Protein AF-A0A5Q4H0P9-F1 (afdb_monomer_lite)

Secondary structure (DSSP, 8-state):
---------S--PPPS-SEEEEEE----S-TTS--TT-EEEEEESSSPPEE--EEEE-SS-EEEEPPPHHHHHHHHHHHHHHHHHTT--EEEEESS-SS--HHHHHHTT-TTS-HHHHHHHHHH-BTTTTBPPP--HHHHHHHHHHHHTS--SB-SSHHHHHHHT-BSS-----HHHHS-HHHHSPBSS-S-----TTB--STTSS--HHHHHHHHHHHHTTTT-TTEEEETTT-SBTTSGGGTTSEEEEE--HHHHS-TTSPP-HHHHHHHHHHHHHHHHHTT-HHHHSB----GGGHHHHHHH--BTTB-GGGG--

Foldseek 3Di:
DPDPDDPDPPDQDAFPFFKEKEWEFDLDDFQQDFDPQIWIWMDGLPGAIDTDFDFDDDPPDTDTTGDRNVRVLVVVVVVQVVCVVVLTAYEYEYQAFQAAFQQLCVLLVNNQPFALVSLLCQQPPDVVLQGDHQGRCLANQQSSCVSSVHQQAAECDPVSCVSSVGHNDHDDDDPNRQDAPQQVFDFQQADDGQAGLRYDDDPDPRGRVSRHSSVSNSVSVVSPPQLEDEPPLQHQFCPDPSNPNHHYYAHANLRSQQHPPDDDGSHSSNSSVRVRCSVCSSNVNNRVQRHADADPVCVSSCSRRPHHGRTDNCRVVD

Structure (mmCIF, N/CA/C/O backbone):
data_AF-A0A5Q4H0P9-F1
#
_entry.id   AF-A0A5Q4H0P9-F1
#
loop_
_atom_site.group_PDB
_atom_site.id
_atom_site.type_symbol
_atom_site.label_atom_id
_atom_site.label_alt_id
_atom_site.label_comp_id
_atom_site.label_asym_id
_atom_site.label_entity_id
_atom_site.label_seq_id
_atom_site.pdbx_PDB_ins_code
_atom_site.Cartn_x
_atom_site.Cartn_y
_atom_site.Cartn_z
_atom_site.occupancy
_atom_site.B_iso_or_equiv
_atom_site.auth_seq_id
_atom_site.auth_comp_id
_atom_site.auth_asym_id
_atom_site.auth_atom_id
_atom_site.pdbx_PDB_model_num
ATOM 1 N N . MET A 1 1 ? -46.808 -8.916 39.914 1.00 41.31 1 MET A N 1
ATOM 2 C CA . MET A 1 1 ? -45.924 -8.123 39.032 1.00 41.31 1 MET A CA 1
ATOM 3 C C . MET A 1 1 ? -45.005 -9.085 38.307 1.00 41.31 1 MET A C 1
ATOM 5 O O . MET A 1 1 ? -44.063 -9.581 38.902 1.00 41.31 1 MET A O 1
ATOM 9 N N . ILE A 1 2 ? -45.342 -9.426 37.065 1.00 35.50 2 ILE A N 1
ATOM 10 C CA . ILE A 1 2 ? -44.494 -10.260 36.211 1.00 35.50 2 ILE A CA 1
ATOM 11 C C . ILE A 1 2 ? -43.473 -9.310 35.587 1.00 35.50 2 ILE A C 1
ATOM 13 O O . ILE A 1 2 ? -43.840 -8.449 34.787 1.00 35.50 2 ILE A O 1
ATOM 17 N N . SER A 1 3 ? -42.222 -9.416 36.033 1.00 34.28 3 SER A N 1
ATOM 18 C CA . SER A 1 3 ? -41.087 -8.711 35.443 1.00 34.28 3 SER A CA 1
ATOM 19 C C . SER A 1 3 ? -40.961 -9.153 33.986 1.00 34.28 3 SER A C 1
ATOM 21 O O . SER A 1 3 ? -40.678 -10.316 33.706 1.00 34.28 3 SER A O 1
ATOM 23 N N . ARG A 1 4 ? -41.246 -8.240 33.054 1.00 37.81 4 ARG A N 1
ATOM 24 C CA . ARG A 1 4 ? -40.959 -8.435 31.634 1.00 37.81 4 ARG A CA 1
ATOM 25 C C . ARG A 1 4 ? -39.454 -8.258 31.460 1.00 37.81 4 ARG A C 1
ATOM 27 O O . ARG A 1 4 ? -38.976 -7.132 31.357 1.00 37.81 4 ARG A O 1
ATOM 34 N N . SER A 1 5 ? -38.716 -9.365 31.456 1.00 42.19 5 SER A N 1
ATOM 35 C CA . SER A 1 5 ? -37.376 -9.399 30.879 1.00 42.19 5 SER A CA 1
ATOM 36 C C . SER A 1 5 ? -37.487 -8.955 29.421 1.00 42.19 5 SER A C 1
ATOM 38 O O . SER A 1 5 ? -38.298 -9.468 28.654 1.00 42.19 5 SER A O 1
ATOM 40 N N . ASN A 1 6 ? -36.734 -7.917 29.079 1.00 39.06 6 ASN A N 1
ATOM 41 C CA . ASN A 1 6 ? -36.716 -7.291 27.767 1.00 39.06 6 ASN A CA 1
ATOM 42 C C . ASN A 1 6 ? -35.805 -8.136 26.849 1.00 39.06 6 ASN A C 1
ATOM 44 O O . ASN A 1 6 ? -34.592 -8.119 27.062 1.00 39.06 6 ASN A O 1
ATOM 48 N N . PRO A 1 7 ? -36.318 -8.901 25.868 1.00 44.75 7 PRO A N 1
ATOM 49 C CA . PRO A 1 7 ? -35.495 -9.802 25.072 1.00 44.75 7 PRO A CA 1
ATOM 50 C C . PRO A 1 7 ? -35.030 -9.067 23.810 1.00 44.75 7 PRO A C 1
ATOM 52 O O . PRO A 1 7 ? -35.601 -9.265 22.744 1.00 44.75 7 PRO A O 1
ATOM 55 N N . LYS A 1 8 ? -34.063 -8.143 23.930 1.00 43.19 8 LYS A N 1
ATOM 56 C CA . LYS A 1 8 ? -33.472 -7.428 22.772 1.00 43.19 8 LYS A CA 1
ATOM 57 C C . LYS A 1 8 ? -32.010 -6.973 22.947 1.00 43.19 8 LYS A C 1
ATOM 59 O O . LYS A 1 8 ? -31.595 -6.004 22.323 1.00 43.19 8 LYS A O 1
ATOM 64 N N . LEU A 1 9 ? -31.215 -7.662 23.766 1.00 42.78 9 LEU A N 1
ATOM 65 C CA . LEU A 1 9 ? -29.760 -7.425 23.860 1.00 42.78 9 LEU A CA 1
ATOM 66 C C . LEU A 1 9 ? -28.950 -8.727 23.740 1.00 42.78 9 LEU A C 1
ATOM 68 O O . LEU A 1 9 ? -27.871 -8.855 24.306 1.00 42.78 9 LEU A O 1
ATOM 72 N N . GLU A 1 10 ? -29.468 -9.706 22.997 1.00 40.69 10 GLU A N 1
ATOM 73 C CA . GLU A 1 10 ? -28.676 -10.855 22.561 1.00 40.69 10 GLU A CA 1
ATOM 74 C C . GLU A 1 10 ? -27.943 -10.490 21.263 1.00 40.69 10 GLU A C 1
ATOM 76 O O . GLU A 1 10 ? -28.564 -10.312 20.218 1.00 40.69 10 GLU A O 1
ATOM 81 N N . GLY A 1 11 ? -26.615 -10.365 21.356 1.00 4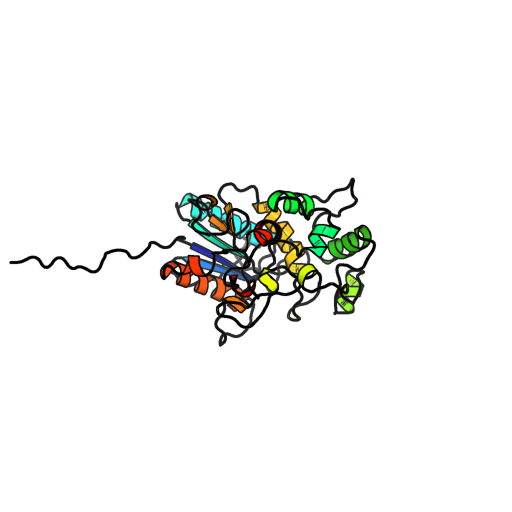6.09 11 GLY A N 1
ATOM 82 C CA . GLY A 1 11 ? -25.709 -10.603 20.232 1.00 46.09 11 GLY A CA 1
ATOM 83 C C . GLY A 1 11 ? -25.404 -9.444 19.282 1.00 46.09 11 GLY A C 1
ATOM 84 O O . GLY A 1 11 ? -25.212 -9.702 18.099 1.00 46.09 11 GLY A O 1
ATOM 85 N N . LEU A 1 12 ? -25.309 -8.189 19.742 1.00 54.91 12 LEU A N 1
ATOM 86 C CA . LEU A 1 12 ? -24.567 -7.201 18.946 1.00 54.91 12 LEU A CA 1
ATOM 87 C C . LEU A 1 12 ? -23.090 -7.607 18.975 1.00 54.91 12 LEU A C 1
ATOM 89 O O . LEU A 1 12 ? -22.446 -7.511 20.021 1.00 54.91 12 LEU A O 1
ATOM 93 N N . ALA A 1 13 ? -22.591 -8.131 17.856 1.00 73.12 13 ALA A N 1
ATOM 94 C CA . ALA A 1 13 ? -21.181 -8.442 17.693 1.00 73.12 13 ALA A CA 1
ATOM 95 C C . ALA A 1 13 ? -20.350 -7.193 18.014 1.00 73.12 13 ALA A C 1
ATOM 97 O O . ALA A 1 13 ? -20.677 -6.081 17.591 1.00 73.12 13 ALA A O 1
ATOM 98 N N . MET A 1 14 ? -19.316 -7.369 18.835 1.00 87.12 14 MET A N 1
ATOM 99 C CA . MET A 1 14 ? -18.445 -6.259 19.200 1.00 87.12 14 MET A CA 1
ATOM 100 C C . MET A 1 14 ? -17.570 -5.887 17.998 1.00 87.12 14 MET A C 1
ATOM 102 O O . MET A 1 14 ? -17.044 -6.799 17.353 1.00 87.12 14 MET A O 1
ATOM 106 N N . PRO A 1 15 ? -17.374 -4.586 17.718 1.00 94.88 15 PRO A N 1
ATOM 107 C CA . PRO A 1 15 ? -16.444 -4.148 16.685 1.00 94.88 15 PRO A CA 1
ATOM 108 C C . PRO A 1 15 ? -15.046 -4.734 16.902 1.00 94.88 15 PRO A C 1
ATOM 110 O O . PRO A 1 15 ? -14.597 -4.905 18.038 1.00 94.88 15 PRO A O 1
ATOM 113 N N . LEU A 1 16 ? -14.346 -5.037 15.812 1.00 96.88 16 LEU A N 1
ATOM 114 C CA . LEU A 1 16 ? -13.004 -5.614 15.863 1.00 96.88 16 LEU A CA 1
ATOM 115 C C . LEU A 1 16 ? -11.948 -4.592 16.301 1.00 96.88 16 LEU A C 1
ATOM 117 O O . LEU A 1 16 ? -10.928 -4.981 16.885 1.00 96.88 16 LEU A O 1
ATOM 121 N N . PHE A 1 17 ? -12.178 -3.309 16.014 1.00 98.25 17 PHE A N 1
ATOM 122 C CA . PHE A 1 17 ? -11.236 -2.222 16.254 1.00 98.25 17 PHE A CA 1
ATOM 123 C C . PHE A 1 17 ? -11.889 -1.040 16.972 1.00 98.25 17 PHE A C 1
ATOM 125 O O . PHE A 1 17 ? -13.068 -0.750 16.802 1.00 98.25 17 PHE A O 1
ATOM 132 N N . ASP A 1 18 ? -11.086 -0.301 17.735 1.00 98.25 18 ASP A N 1
ATOM 133 C CA . ASP A 1 18 ? -11.535 0.892 18.460 1.00 98.25 18 ASP A CA 1
ATOM 134 C C . ASP A 1 18 ? -11.239 2.183 17.683 1.00 98.25 18 ASP A C 1
ATOM 136 O O . ASP A 1 18 ? -11.891 3.217 17.872 1.00 98.25 18 ASP A O 1
ATOM 140 N N . ARG A 1 19 ? -10.201 2.139 16.836 1.00 98.44 19 ARG A N 1
ATOM 141 C CA . ARG A 1 19 ? -9.661 3.280 16.089 1.00 98.44 19 ARG A CA 1
ATOM 142 C C . ARG A 1 19 ? -9.394 2.919 14.629 1.00 98.44 19 ARG A C 1
ATOM 144 O O . ARG A 1 19 ? -8.970 1.808 14.318 1.00 98.44 19 ARG A O 1
ATOM 151 N N . TYR A 1 20 ? -9.547 3.908 13.755 1.00 98.75 20 TYR A N 1
ATOM 152 C CA . TYR A 1 20 ? -9.351 3.784 12.310 1.00 98.75 20 TYR A CA 1
ATOM 153 C C . TYR A 1 20 ? -8.446 4.909 11.828 1.00 98.75 20 TYR A C 1
ATOM 155 O O . TYR A 1 20 ? -8.696 6.067 12.169 1.00 98.75 20 TYR A O 1
ATOM 163 N N . LEU A 1 21 ? -7.412 4.587 11.051 1.00 98.69 21 LEU A N 1
ATOM 164 C CA . LEU A 1 21 ? -6.389 5.543 10.624 1.00 98.69 21 LEU A CA 1
ATOM 165 C C . LEU A 1 21 ? -6.003 5.322 9.156 1.00 98.69 21 LEU A C 1
ATOM 167 O O . LEU A 1 21 ? -5.293 4.372 8.840 1.00 98.69 21 LEU A O 1
ATOM 171 N N . PHE A 1 22 ? -6.431 6.207 8.259 1.00 98.38 22 PHE A N 1
ATOM 172 C CA . PHE A 1 22 ? -6.207 6.027 6.822 1.00 98.38 22 PHE A CA 1
ATOM 173 C C . PHE A 1 22 ? -5.567 7.239 6.174 1.00 98.38 22 PHE A C 1
ATOM 175 O O . PHE A 1 22 ? -5.877 8.386 6.514 1.00 98.38 22 PHE A O 1
ATOM 182 N N . ALA A 1 23 ? -4.661 6.955 5.242 1.00 97.06 23 ALA A N 1
ATOM 183 C CA . ALA A 1 23 ? -3.921 7.964 4.519 1.00 97.06 23 ALA A CA 1
ATOM 184 C C . ALA A 1 23 ? -4.168 7.907 3.012 1.00 97.06 23 ALA A C 1
ATOM 186 O O . ALA A 1 23 ? -4.147 6.829 2.418 1.00 97.06 23 ALA A O 1
ATOM 187 N N . ASP A 1 24 ? -4.311 9.094 2.429 1.00 94.94 24 ASP A N 1
ATOM 188 C CA . ASP A 1 24 ? -4.072 9.339 1.009 1.00 94.94 24 ASP A CA 1
ATOM 189 C C . ASP A 1 24 ? -2.583 9.680 0.848 1.00 94.94 24 ASP A C 1
ATOM 191 O O . ASP A 1 24 ? -2.033 10.519 1.578 1.00 94.94 24 ASP A O 1
ATOM 195 N N . TYR A 1 25 ? -1.903 8.949 -0.024 1.00 92.50 25 TYR A N 1
ATOM 196 C CA . TYR A 1 25 ? -0.458 8.805 -0.070 1.00 92.50 25 TYR A CA 1
ATOM 197 C C . TYR A 1 25 ? 0.111 9.352 -1.378 1.00 92.50 25 TYR A C 1
ATOM 199 O O . TYR A 1 25 ? -0.475 9.283 -2.453 1.00 92.50 25 TYR A O 1
ATOM 207 N N . SER A 1 26 ? 1.339 9.868 -1.312 1.00 91.19 26 SER A N 1
ATOM 208 C CA . SER A 1 26 ? 2.005 10.474 -2.464 1.00 91.19 26 SER A CA 1
ATOM 209 C C . SER A 1 26 ? 3.375 9.865 -2.720 1.00 91.19 26 SER A C 1
ATOM 211 O O . SER A 1 26 ? 4.264 9.906 -1.865 1.00 91.19 26 SER A O 1
ATOM 213 N N . GLY A 1 27 ? 3.585 9.391 -3.950 1.0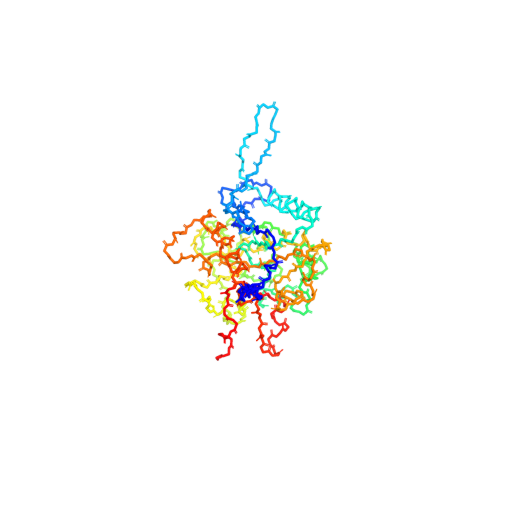0 88.75 27 GLY A N 1
ATOM 214 C CA . GLY A 1 27 ? 4.895 8.973 -4.467 1.00 88.75 27 GLY A CA 1
ATOM 215 C C . GLY A 1 27 ? 5.760 10.113 -5.022 1.00 88.75 27 GLY A C 1
ATOM 216 O O . GLY A 1 27 ? 6.798 9.859 -5.631 1.00 88.75 27 GLY A O 1
ATOM 217 N N . GLY A 1 28 ? 5.329 11.373 -4.893 1.00 86.62 28 GLY A N 1
ATOM 218 C CA . GLY A 1 28 ? 6.042 12.528 -5.444 1.00 86.62 28 GLY A CA 1
ATOM 219 C C . GLY A 1 28 ? 7.236 12.976 -4.593 1.00 86.62 28 GLY A C 1
ATOM 220 O O . GLY A 1 28 ? 7.172 12.969 -3.370 1.00 86.62 28 GLY A O 1
ATOM 221 N N . GLY A 1 29 ? 8.321 13.424 -5.231 1.00 87.44 29 GLY A N 1
ATOM 222 C CA . GLY A 1 29 ? 9.448 14.081 -4.548 1.00 87.44 29 GLY A CA 1
ATOM 223 C C . GLY A 1 29 ? 10.282 13.176 -3.630 1.00 87.44 29 GLY A C 1
ATOM 224 O O . GLY A 1 29 ? 10.222 11.953 -3.722 1.00 87.44 29 GLY A O 1
ATOM 225 N N . GLU A 1 30 ? 11.082 13.793 -2.758 1.00 91.25 30 GLU A N 1
ATOM 226 C CA . GLU A 1 30 ? 11.908 13.108 -1.748 1.00 91.25 30 GLU A CA 1
ATOM 227 C C . GLU A 1 30 ? 11.087 12.755 -0.497 1.00 91.25 30 GLU A C 1
ATOM 229 O O . GLU A 1 30 ? 10.117 13.442 -0.175 1.00 91.25 30 GLU A O 1
ATOM 234 N N . ASN A 1 31 ? 11.492 11.708 0.232 1.00 91.12 31 ASN A N 1
ATOM 235 C CA . ASN A 1 31 ? 10.738 11.177 1.381 1.00 91.12 31 ASN A CA 1
ATOM 236 C C . ASN A 1 31 ? 10.541 12.192 2.517 1.00 91.12 31 ASN A C 1
ATOM 238 O O . ASN A 1 31 ? 9.480 12.211 3.144 1.00 91.12 31 ASN A O 1
ATOM 242 N N . HIS A 1 32 ? 11.525 13.069 2.723 1.00 91.62 32 HIS A N 1
ATOM 243 C CA . HIS A 1 32 ? 11.535 14.082 3.777 1.00 91.62 32 HIS A CA 1
ATOM 244 C C . HIS A 1 32 ? 10.856 15.399 3.365 1.00 91.62 32 HIS A C 1
ATOM 246 O O . HIS A 1 32 ? 10.644 16.269 4.208 1.00 91.62 32 HIS A O 1
ATOM 252 N N . HIS A 1 33 ? 10.478 15.563 2.092 1.00 91.06 33 HIS A N 1
ATOM 253 C CA . HIS A 1 33 ? 9.781 16.761 1.625 1.00 91.06 33 HIS A CA 1
ATOM 254 C C . HIS A 1 33 ? 8.278 16.656 1.879 1.00 91.06 33 HIS A C 1
ATOM 256 O O . HIS A 1 33 ? 7.638 15.683 1.478 1.00 91.06 33 HIS A O 1
ATOM 262 N N . ALA A 1 34 ? 7.711 17.687 2.507 1.00 91.25 34 ALA A N 1
ATOM 263 C CA . ALA A 1 34 ? 6.273 17.793 2.717 1.00 91.25 34 ALA A CA 1
ATOM 264 C C . ALA A 1 34 ? 5.518 17.813 1.377 1.00 91.25 34 ALA A C 1
ATOM 266 O O . ALA A 1 34 ? 5.911 18.514 0.443 1.00 91.25 34 ALA A O 1
ATOM 267 N N . GLN A 1 35 ? 4.425 17.057 1.296 1.00 89.38 35 GLN A N 1
ATOM 268 C CA . GLN A 1 35 ? 3.627 16.890 0.086 1.00 89.38 35 GLN A CA 1
ATOM 269 C C . GLN A 1 35 ? 2.218 17.434 0.294 1.00 89.38 35 GLN A C 1
ATOM 271 O O . GLN A 1 35 ? 1.501 17.031 1.209 1.00 89.38 35 GLN A O 1
ATOM 276 N N . GLY A 1 36 ? 1.803 18.333 -0.599 1.00 87.75 36 GLY A N 1
ATOM 277 C CA . GLY A 1 36 ? 0.482 18.959 -0.566 1.00 87.75 36 GLY A CA 1
ATOM 278 C C . GLY A 1 36 ? -0.681 17.979 -0.666 1.00 87.75 36 GLY A C 1
ATOM 279 O O . GLY A 1 36 ? -1.775 18.351 -0.268 1.00 87.75 36 GLY A O 1
ATOM 280 N N . ASN A 1 37 ? -0.434 16.755 -1.120 1.00 89.06 37 ASN A N 1
ATOM 281 C CA . ASN A 1 37 ? -1.416 15.709 -1.376 1.00 89.06 37 ASN A CA 1
ATOM 282 C C . ASN A 1 37 ? -1.232 14.472 -0.483 1.00 89.06 37 ASN A C 1
ATOM 284 O O . ASN A 1 37 ? -1.590 13.376 -0.877 1.00 89.06 37 ASN A O 1
ATOM 288 N N . ILE A 1 38 ? -0.589 14.611 0.681 1.00 93.94 38 ILE A N 1
ATOM 289 C CA . ILE A 1 38 ? -0.661 13.573 1.716 1.00 93.94 38 ILE A CA 1
ATOM 290 C C . ILE A 1 38 ? -1.714 13.997 2.734 1.00 93.94 38 ILE A C 1
ATOM 292 O O . ILE A 1 38 ? -1.646 15.106 3.289 1.00 93.94 38 ILE A O 1
ATOM 296 N N . ARG A 1 39 ? -2.685 13.119 2.986 1.00 95.75 39 ARG A N 1
ATOM 297 C CA . ARG A 1 39 ? -3.749 13.307 3.980 1.00 95.75 39 ARG A CA 1
ATOM 298 C C . ARG A 1 39 ? -3.774 12.135 4.930 1.00 95.75 39 ARG A C 1
ATOM 300 O O . ARG A 1 39 ? -3.515 11.016 4.528 1.00 95.75 39 ARG A O 1
ATOM 307 N N . LEU A 1 40 ? -4.070 12.410 6.195 1.00 97.69 40 LEU A N 1
ATOM 308 C CA . LEU A 1 40 ? -4.199 11.399 7.235 1.00 97.69 40 LEU A CA 1
ATOM 309 C C . LEU A 1 40 ? -5.442 11.722 8.050 1.00 97.69 40 LEU A C 1
ATOM 311 O O . LEU A 1 40 ? -5.545 12.820 8.603 1.00 97.69 40 LEU A O 1
ATOM 315 N N . TYR A 1 41 ? -6.360 10.772 8.129 1.00 98.19 41 TYR A N 1
ATOM 316 C CA . TYR A 1 41 ? -7.590 10.890 8.897 1.00 98.19 41 TYR A CA 1
ATOM 317 C C . TYR A 1 41 ? -7.648 9.825 9.974 1.00 98.19 41 TYR A C 1
ATOM 319 O O . TYR A 1 41 ? -7.146 8.718 9.791 1.00 98.19 41 TYR A O 1
ATOM 327 N N . ARG A 1 42 ? -8.260 10.183 11.103 1.00 98.31 42 ARG A N 1
ATOM 328 C CA . ARG A 1 42 ? -8.467 9.293 12.242 1.00 98.31 42 ARG A CA 1
ATOM 329 C C . ARG A 1 42 ? -9.888 9.413 12.771 1.00 98.31 42 ARG A C 1
ATOM 331 O O . ARG A 1 42 ? -10.350 10.529 12.990 1.00 98.31 42 ARG A O 1
ATOM 338 N N . CYS A 1 43 ? -10.527 8.293 13.087 1.00 98.25 43 CYS A N 1
ATOM 339 C CA . CYS A 1 43 ? -11.749 8.252 13.898 1.00 98.25 43 CYS A CA 1
ATOM 340 C C . CYS A 1 43 ? -11.690 7.150 14.961 1.00 98.25 43 CYS A C 1
ATOM 342 O O . CYS A 1 43 ? -10.863 6.238 14.899 1.00 98.25 43 CYS A O 1
ATOM 344 N N . THR A 1 44 ? -12.580 7.264 15.943 1.00 97.81 44 THR A N 1
ATOM 345 C CA . THR A 1 44 ? -12.995 6.168 16.829 1.00 97.81 44 THR A CA 1
ATOM 346 C C . THR A 1 44 ? -14.325 5.595 16.334 1.00 97.81 44 THR A C 1
ATOM 348 O O . THR A 1 44 ? -14.909 6.135 15.396 1.00 97.81 44 THR A O 1
ATOM 351 N N . LEU A 1 45 ? -14.835 4.542 16.976 1.00 95.06 45 LEU A N 1
ATOM 352 C CA . LEU A 1 45 ? -16.159 3.972 16.678 1.00 95.06 45 LEU A CA 1
ATOM 353 C C . LEU A 1 45 ? -17.289 5.018 16.651 1.00 95.06 45 LEU A C 1
ATOM 355 O O . LEU A 1 45 ? -18.096 5.046 15.719 1.00 95.06 45 LEU A O 1
ATOM 359 N N . ASP A 1 46 ? -17.323 5.915 17.634 1.00 93.81 46 ASP A N 1
ATOM 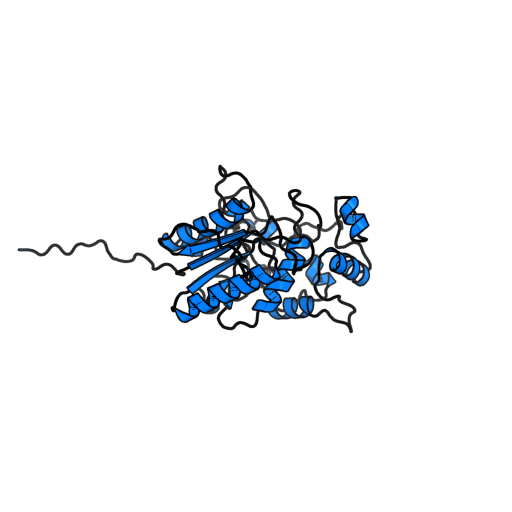360 C CA . ASP A 1 46 ? -18.400 6.906 17.780 1.00 93.81 46 ASP A CA 1
ATOM 361 C C . ASP A 1 46 ? -18.025 8.309 17.286 1.00 93.81 46 ASP A C 1
ATOM 363 O O . ASP A 1 46 ? -18.863 9.208 17.261 1.00 93.81 46 ASP A O 1
ATOM 367 N N . GLY A 1 47 ? -16.763 8.515 16.906 1.00 95.12 47 GLY A N 1
ATOM 368 C CA . GLY A 1 47 ? -16.238 9.812 16.496 1.00 95.12 47 GLY A CA 1
ATOM 369 C C . GLY A 1 47 ? -16.224 9.996 14.982 1.00 95.12 47 GLY A C 1
ATOM 370 O O . GLY A 1 47 ? -15.910 9.069 14.234 1.00 95.12 47 GLY A O 1
ATOM 371 N N . GLU A 1 48 ? -16.489 11.218 14.525 1.00 96.56 48 GLU A N 1
ATOM 372 C CA . GLU A 1 48 ? -16.289 11.598 13.125 1.00 96.56 48 GLU A CA 1
ATOM 373 C C . GLU A 1 48 ? -14.804 11.557 12.727 1.00 96.56 48 GLU A C 1
ATOM 375 O O . GLU A 1 48 ? -13.941 11.881 13.553 1.00 96.56 48 GLU A O 1
ATOM 380 N N . PRO A 1 49 ? -14.472 11.182 11.474 1.00 97.44 49 PRO A N 1
ATOM 381 C CA . PRO A 1 49 ? -13.096 11.240 11.006 1.00 97.44 49 PRO A CA 1
ATOM 382 C C . PRO A 1 49 ? -12.554 12.668 11.051 1.00 97.44 49 PRO A C 1
ATOM 384 O O . PRO A 1 49 ? -13.067 13.585 10.411 1.00 97.44 49 PRO A O 1
ATOM 387 N N . ALA A 1 50 ? -11.469 12.842 11.796 1.00 97.06 50 ALA A N 1
ATOM 388 C CA . ALA A 1 50 ? -10.763 14.099 11.940 1.00 97.06 50 ALA A CA 1
ATOM 389 C C . ALA A 1 50 ? -9.435 14.044 11.186 1.00 97.06 50 ALA A C 1
ATOM 391 O O . ALA A 1 50 ? -8.660 13.091 11.323 1.00 97.06 50 ALA A O 1
ATOM 392 N N . ARG A 1 51 ? -9.148 15.102 10.424 1.00 95.88 51 ARG A N 1
ATOM 393 C CA . ARG A 1 51 ? -7.855 15.267 9.764 1.00 95.88 51 ARG A CA 1
ATOM 394 C C . ARG A 1 51 ? -6.767 15.474 10.810 1.00 95.88 51 ARG A C 1
ATOM 396 O O . ARG A 1 51 ? -6.831 16.401 11.618 1.00 95.88 51 ARG A O 1
ATOM 403 N N . LEU A 1 52 ? -5.730 14.650 10.754 1.00 94.62 52 LEU A N 1
ATOM 404 C CA . LEU A 1 52 ? -4.514 14.869 11.519 1.00 94.62 52 LEU A CA 1
ATOM 405 C C . LEU A 1 52 ? -3.606 15.839 10.760 1.00 94.62 52 LEU A C 1
ATOM 407 O O . LEU A 1 52 ? -3.503 15.801 9.535 1.00 94.62 52 LEU A O 1
ATOM 411 N N . VAL A 1 53 ? -2.932 16.719 11.498 1.00 87.06 53 VAL A N 1
ATOM 412 C CA . VAL A 1 53 ? -1.968 17.677 10.942 1.00 87.06 53 VAL A CA 1
ATOM 413 C C . VAL A 1 53 ? -0.574 17.407 11.488 1.00 87.06 53 VAL A C 1
ATOM 415 O O . VAL A 1 53 ? -0.404 16.980 12.637 1.00 87.06 53 VAL A O 1
ATOM 418 N N . HIS A 1 54 ? 0.442 17.673 10.670 1.00 82.06 54 HIS A N 1
ATOM 419 C CA . HIS A 1 54 ? 1.819 17.683 11.133 1.00 82.06 54 HIS A CA 1
ATOM 420 C C . HIS A 1 54 ? 2.119 19.050 11.751 1.00 82.06 54 HIS A C 1
ATOM 422 O O . HIS A 1 54 ? 2.185 20.054 11.049 1.00 82.06 54 HIS A O 1
ATOM 428 N N . SER A 1 55 ? 2.273 19.117 13.073 1.00 73.50 55 SER A N 1
ATOM 429 C CA . SER A 1 55 ? 2.674 20.350 13.757 1.00 73.50 55 SER A CA 1
ATOM 430 C C . SER A 1 55 ? 4.176 20.332 14.033 1.00 73.50 55 SER A C 1
ATOM 432 O O . SER A 1 55 ? 4.639 19.540 14.858 1.00 73.50 55 SER A O 1
ATOM 434 N N . VAL A 1 56 ? 4.930 21.231 13.401 1.00 63.94 56 VAL A N 1
ATOM 435 C CA . VAL A 1 56 ? 6.329 21.484 13.768 1.00 63.94 56 VAL A CA 1
ATOM 436 C C . VAL A 1 56 ? 6.347 22.618 14.789 1.00 63.94 56 VAL A C 1
ATOM 438 O O . VAL A 1 56 ? 5.874 23.722 14.513 1.00 63.94 56 VAL A O 1
ATOM 441 N N . LYS A 1 57 ? 6.871 22.356 15.992 1.00 56.00 57 LYS A N 1
ATOM 442 C CA . LYS A 1 57 ? 7.096 23.410 16.989 1.00 56.00 57 LYS A CA 1
ATOM 443 C C . LYS A 1 57 ? 8.237 24.301 16.499 1.00 56.00 57 LYS A C 1
ATOM 445 O O . LYS A 1 57 ? 9.400 23.924 16.604 1.00 56.00 57 LYS A O 1
ATOM 450 N N . THR A 1 58 ? 7.918 25.484 15.982 1.00 57.31 58 THR A N 1
ATOM 451 C CA . THR A 1 58 ? 8.912 26.560 15.852 1.00 57.31 58 THR A CA 1
ATOM 452 C C . THR A 1 58 ? 8.939 27.373 17.147 1.00 57.31 58 THR A C 1
ATOM 454 O O . THR A 1 58 ? 7.982 27.331 17.921 1.00 57.31 58 THR A O 1
ATOM 457 N N . ARG A 1 59 ? 10.025 28.120 17.407 1.00 54.16 59 ARG A N 1
ATOM 458 C CA . ARG A 1 59 ? 10.201 28.918 18.641 1.00 54.16 59 ARG A CA 1
ATOM 459 C C . ARG A 1 59 ? 9.081 29.940 18.907 1.00 54.16 59 ARG A C 1
ATOM 461 O O . ARG A 1 59 ? 9.075 30.504 19.994 1.00 54.16 59 ARG A O 1
ATOM 468 N N . GLN A 1 60 ? 8.171 30.201 17.961 1.00 50.50 60 GLN A N 1
ATOM 469 C CA . GLN A 1 60 ? 7.160 31.253 18.111 1.00 50.50 60 GLN A CA 1
ATOM 470 C C . GLN A 1 60 ? 5.717 30.862 17.757 1.00 50.50 60 GLN A C 1
ATOM 472 O O . GLN A 1 60 ? 4.821 31.486 18.304 1.00 50.50 60 GLN A O 1
ATOM 477 N N . THR A 1 61 ? 5.434 29.827 16.955 1.00 50.44 61 THR A N 1
ATOM 478 C CA . THR A 1 61 ? 4.064 29.285 16.779 1.00 50.44 61 THR A CA 1
ATOM 479 C C . THR A 1 61 ? 4.094 27.850 16.230 1.00 50.44 61 THR A C 1
ATOM 481 O O . THR A 1 61 ? 4.997 27.475 15.478 1.00 50.44 61 THR A O 1
ATOM 484 N N . ALA A 1 62 ? 3.103 27.028 16.593 1.00 61.06 62 ALA A N 1
ATOM 485 C CA . ALA A 1 62 ? 2.829 25.772 15.896 1.00 61.06 62 ALA A CA 1
ATOM 486 C C . ALA A 1 62 ? 1.995 26.084 14.646 1.00 61.06 62 ALA A C 1
ATOM 488 O O . ALA A 1 62 ? 0.819 26.418 14.766 1.00 61.06 62 ALA A O 1
ATOM 489 N N . GLN A 1 63 ? 2.599 25.996 13.459 1.00 60.19 63 GLN A N 1
ATOM 490 C CA . GLN A 1 63 ? 1.852 26.078 12.204 1.00 60.19 63 GLN A CA 1
ATOM 491 C C . GLN A 1 63 ? 1.556 24.670 11.674 1.00 60.19 63 GLN A C 1
ATOM 493 O O . GLN A 1 63 ? 2.451 23.816 11.699 1.00 60.19 63 GLN A O 1
ATOM 498 N N . PRO A 1 64 ? 0.323 24.404 11.206 1.00 71.19 64 PRO A N 1
ATOM 499 C CA . PRO A 1 64 ? 0.009 23.152 10.540 1.00 71.19 64 PRO A CA 1
ATOM 500 C C . PRO A 1 64 ? 0.806 23.059 9.238 1.00 71.19 64 PRO A C 1
ATOM 502 O O . PRO A 1 64 ? 0.788 23.969 8.410 1.00 71.19 64 PRO A O 1
ATOM 505 N N . GLN A 1 65 ? 1.512 21.949 9.066 1.00 81.12 65 GLN A N 1
ATOM 506 C CA . GLN A 1 65 ? 2.247 21.617 7.856 1.00 81.12 65 GLN A CA 1
ATOM 507 C C . GLN A 1 65 ? 1.691 20.336 7.239 1.00 81.12 65 GLN A C 1
ATOM 509 O O . GLN A 1 65 ? 1.088 19.491 7.910 1.00 81.12 65 GLN A O 1
ATOM 514 N N . ASN A 1 66 ? 1.908 20.201 5.934 1.00 89.62 66 ASN A N 1
ATOM 515 C CA . ASN A 1 66 ? 1.650 18.955 5.235 1.00 89.62 66 ASN A CA 1
ATOM 516 C C . ASN A 1 66 ? 2.632 17.871 5.695 1.00 89.62 66 ASN A C 1
ATOM 518 O O . ASN A 1 66 ? 3.753 18.162 6.117 1.00 89.62 66 ASN A O 1
ATOM 522 N N . PHE A 1 67 ? 2.218 16.614 5.580 1.00 94.56 67 PHE A N 1
ATOM 523 C CA . PHE A 1 67 ? 3.100 15.492 5.861 1.00 94.56 67 PHE A CA 1
ATOM 524 C C . PHE A 1 67 ? 4.133 15.318 4.746 1.00 94.56 67 PHE A C 1
ATOM 526 O O . PHE A 1 67 ? 3.828 15.475 3.564 1.00 94.56 67 PHE A O 1
ATOM 533 N N . SER A 1 68 ? 5.356 14.969 5.127 1.00 94.38 68 SER A N 1
ATOM 534 C CA . SER A 1 68 ? 6.260 14.208 4.270 1.00 94.38 68 SER A CA 1
ATOM 535 C C . SER A 1 68 ? 5.958 12.720 4.463 1.00 94.38 68 SER A C 1
ATOM 537 O O . SER A 1 68 ? 5.220 12.355 5.381 1.00 94.38 68 SER A O 1
ATOM 539 N N . ARG A 1 69 ? 6.520 11.833 3.640 1.00 94.50 69 ARG A N 1
ATOM 540 C CA . ARG A 1 69 ? 6.336 10.389 3.867 1.00 94.50 69 ARG A CA 1
ATOM 541 C C . ARG A 1 69 ? 6.953 9.950 5.194 1.00 94.50 69 ARG A C 1
ATOM 543 O O . ARG A 1 69 ? 6.325 9.202 5.936 1.00 94.50 69 ARG A O 1
ATOM 550 N N . ASP A 1 70 ? 8.118 10.496 5.535 1.00 94.44 70 ASP A N 1
ATOM 551 C CA . ASP A 1 70 ? 8.778 10.190 6.806 1.00 94.44 70 ASP A CA 1
ATOM 552 C C . ASP A 1 70 ? 7.956 10.694 8.002 1.00 94.44 70 ASP A C 1
ATOM 554 O O . ASP A 1 70 ? 7.784 9.983 8.995 1.00 94.44 70 ASP A O 1
ATOM 558 N N . SER A 1 71 ? 7.386 11.905 7.915 1.00 95.12 71 SER A N 1
ATOM 559 C CA . SER A 1 71 ? 6.574 12.445 9.009 1.00 95.12 71 SER A CA 1
ATOM 560 C C . SER A 1 71 ? 5.184 11.812 9.103 1.00 95.12 71 SER A C 1
ATOM 562 O O . SER A 1 71 ? 4.626 11.768 10.206 1.00 95.12 71 SER A O 1
ATOM 564 N N . LEU A 1 72 ? 4.653 11.282 7.993 1.00 96.06 72 LEU A N 1
ATOM 565 C CA . LEU A 1 72 ? 3.455 10.444 7.956 1.00 96.06 72 LEU A CA 1
ATOM 566 C C . LEU A 1 72 ? 3.687 9.141 8.725 1.00 96.06 72 LEU A C 1
ATOM 568 O O . LEU A 1 72 ? 2.951 8.867 9.670 1.00 96.06 72 LEU A O 1
ATOM 572 N N . VAL A 1 73 ? 4.730 8.375 8.387 1.00 95.75 73 VAL A N 1
ATOM 573 C CA . VAL A 1 73 ? 5.034 7.101 9.066 1.00 95.75 73 VAL A CA 1
ATOM 574 C C . VAL A 1 73 ? 5.325 7.317 10.542 1.00 95.75 73 VAL A C 1
ATOM 576 O O . VAL A 1 73 ? 4.737 6.648 11.388 1.00 95.75 73 VAL A O 1
ATOM 579 N N . ALA A 1 74 ? 6.131 8.326 10.876 1.00 95.62 74 ALA A N 1
ATOM 580 C CA . ALA A 1 74 ? 6.382 8.670 12.270 1.00 95.62 74 ALA A CA 1
ATOM 581 C C . ALA A 1 74 ? 5.090 9.062 13.012 1.00 95.62 74 ALA A C 1
ATOM 583 O O . ALA A 1 74 ? 4.981 8.850 14.219 1.00 95.62 74 ALA A O 1
ATOM 584 N N . ARG A 1 75 ? 4.102 9.664 12.328 1.00 96.62 75 ARG A N 1
ATOM 585 C CA . ARG A 1 75 ? 2.789 9.936 12.928 1.00 96.62 75 ARG A CA 1
ATOM 586 C C . ARG A 1 75 ? 1.993 8.653 13.129 1.00 96.62 75 ARG A C 1
ATOM 588 O O . ARG A 1 75 ? 1.478 8.484 14.227 1.00 96.62 75 ARG A O 1
ATOM 595 N N . VAL A 1 76 ? 1.927 7.773 12.134 1.00 97.62 76 VAL A N 1
ATOM 596 C CA . VAL A 1 76 ? 1.234 6.479 12.237 1.00 97.62 76 VAL A CA 1
ATOM 597 C C . VAL A 1 76 ? 1.799 5.654 13.393 1.00 97.62 76 VAL A C 1
ATOM 599 O O . VAL A 1 76 ? 1.041 5.238 14.259 1.00 97.62 76 VAL A O 1
ATOM 602 N N . GLN A 1 77 ? 3.123 5.520 13.500 1.00 97.50 77 GLN A N 1
ATOM 603 C CA . GLN A 1 77 ? 3.766 4.801 14.607 1.00 97.50 77 GLN A CA 1
ATOM 604 C C . GLN A 1 77 ? 3.401 5.377 15.984 1.00 97.50 77 GLN A C 1
ATOM 606 O O . GLN A 1 77 ? 3.155 4.625 16.922 1.00 97.50 77 GLN A O 1
ATOM 611 N N . ARG A 1 78 ? 3.306 6.710 16.117 1.00 97.06 78 ARG A N 1
ATOM 612 C CA . ARG A 1 78 ? 2.847 7.338 17.369 1.00 97.06 78 ARG A CA 1
ATOM 613 C C . ARG A 1 78 ? 1.389 7.013 17.688 1.00 97.06 78 ARG A C 1
ATOM 615 O O . ARG A 1 78 ? 1.083 6.767 18.847 1.00 97.06 78 ARG A O 1
ATOM 622 N N . GLU A 1 79 ? 0.508 7.018 16.690 1.00 98.06 79 GLU A N 1
ATOM 623 C CA . GLU A 1 79 ? -0.907 6.666 16.875 1.00 98.06 79 GLU A CA 1
ATOM 624 C C . GLU A 1 79 ? -1.079 5.198 17.289 1.00 98.06 79 GLU A C 1
ATOM 626 O O . GLU A 1 79 ? -1.882 4.906 18.175 1.00 98.06 79 GLU A O 1
ATOM 631 N N . LEU A 1 80 ? -0.299 4.289 16.694 1.00 98.31 80 LEU A N 1
ATOM 632 C CA . LEU A 1 80 ? -0.283 2.870 17.056 1.00 98.31 80 LEU A CA 1
ATOM 633 C C . LEU A 1 80 ? 0.225 2.671 18.490 1.00 98.31 80 LEU A C 1
ATOM 635 O O . LEU A 1 80 ? -0.440 2.024 19.294 1.00 98.31 80 LEU A O 1
ATOM 639 N N . ALA A 1 81 ? 1.340 3.307 18.854 1.00 98.06 81 ALA A N 1
ATOM 640 C CA . ALA A 1 81 ? 1.872 3.246 20.215 1.00 98.06 81 ALA A CA 1
ATOM 641 C C . ALA A 1 81 ? 0.885 3.804 21.261 1.00 98.06 81 ALA A C 1
ATOM 643 O O . ALA A 1 81 ? 0.720 3.220 22.331 1.00 98.06 81 ALA A O 1
ATOM 644 N N . GLU A 1 82 ? 0.194 4.908 20.956 1.00 98.06 82 GLU A N 1
ATOM 645 C CA . GLU A 1 82 ? -0.841 5.479 21.830 1.00 98.06 82 GLU A CA 1
ATOM 646 C C . GLU A 1 82 ? -2.049 4.538 21.977 1.00 98.06 82 GLU A C 1
ATOM 648 O O . GLU A 1 82 ? -2.574 4.358 23.080 1.00 98.06 82 GLU A O 1
ATOM 653 N N . ALA A 1 83 ? -2.485 3.912 20.881 1.00 98.19 83 ALA A N 1
ATOM 654 C CA . ALA A 1 83 ? -3.562 2.930 20.905 1.00 98.19 83 ALA A CA 1
ATOM 655 C C . ALA A 1 83 ? -3.178 1.722 21.774 1.00 98.19 83 ALA A C 1
ATOM 657 O O . ALA A 1 83 ? -3.905 1.407 22.713 1.00 98.19 83 ALA A O 1
ATOM 658 N N . SER A 1 84 ? -1.990 1.149 21.559 1.00 98.00 84 SER A N 1
ATOM 659 C CA . SER A 1 84 ? -1.426 0.082 22.397 1.00 98.00 84 SER A CA 1
ATOM 660 C C . SER A 1 84 ? -1.389 0.463 23.881 1.00 98.00 84 SER A C 1
ATOM 662 O O . SER A 1 84 ? -1.859 -0.292 24.728 1.00 98.00 84 SER A O 1
ATOM 664 N N . HIS A 1 85 ? -0.888 1.659 24.214 1.00 97.94 85 HIS A N 1
ATOM 665 C CA . HIS A 1 85 ? -0.800 2.128 25.602 1.00 97.94 85 HIS A CA 1
ATOM 666 C C . HIS A 1 85 ? -2.170 2.256 26.282 1.00 97.94 85 HIS A C 1
ATOM 668 O O . HIS A 1 85 ? -2.283 2.095 27.495 1.00 97.94 85 HIS A O 1
ATOM 674 N N . THR A 1 86 ? -3.214 2.537 25.502 1.00 97.44 86 THR A N 1
ATOM 675 C CA . THR A 1 86 ? -4.590 2.683 25.990 1.00 97.44 86 THR A CA 1
ATOM 676 C C . THR A 1 86 ? -5.422 1.407 25.848 1.00 97.44 86 THR A C 1
ATOM 678 O O . THR A 1 86 ? -6.622 1.448 26.095 1.00 97.44 86 THR A O 1
ATOM 681 N N . GLY A 1 87 ? -4.803 0.279 25.478 1.00 97.56 87 GLY A N 1
ATOM 682 C CA . GLY A 1 87 ? -5.487 -1.005 25.304 1.00 97.56 87 GLY A CA 1
ATOM 683 C C . GLY A 1 87 ? -6.415 -1.068 24.086 1.00 97.56 87 GLY A C 1
ATOM 684 O O . GLY A 1 87 ? -7.249 -1.963 24.013 1.00 97.56 87 GLY A O 1
ATOM 685 N N . HIS A 1 88 ? -6.282 -0.134 23.143 1.00 98.06 88 HIS A N 1
ATOM 686 C CA . HIS A 1 88 ? -7.106 -0.058 21.941 1.00 98.06 88 HIS A CA 1
ATOM 687 C C . HIS A 1 88 ? -6.449 -0.758 20.752 1.00 98.06 88 HIS A C 1
ATOM 689 O O . HIS A 1 88 ? -5.246 -0.624 20.513 1.00 98.06 88 HIS A O 1
ATOM 695 N N . ARG A 1 89 ? -7.260 -1.410 19.922 1.00 98.19 89 ARG A N 1
ATOM 696 C CA . ARG A 1 89 ? -6.867 -1.941 18.614 1.00 98.19 89 ARG A CA 1
ATOM 697 C C . ARG A 1 89 ? -7.149 -0.918 17.521 1.00 98.19 89 ARG A C 1
ATOM 699 O O . ARG A 1 89 ? -8.099 -0.139 17.588 1.00 98.19 89 ARG A O 1
ATOM 706 N N . MET A 1 90 ? -6.307 -0.926 16.490 1.00 98.69 90 MET A N 1
ATOM 707 C CA . MET A 1 90 ? -6.385 0.036 15.391 1.00 98.69 90 MET A CA 1
ATOM 708 C C . MET A 1 90 ? -6.358 -0.688 14.054 1.00 98.69 90 MET A C 1
ATOM 710 O O . MET A 1 90 ? -5.472 -1.512 13.823 1.00 98.69 90 MET A O 1
ATOM 714 N N . LEU A 1 91 ? -7.304 -0.343 13.186 1.00 98.88 91 LEU A N 1
ATOM 715 C CA . LEU A 1 91 ? -7.248 -0.652 11.765 1.00 98.88 91 LEU A CA 1
ATOM 716 C C . LEU A 1 91 ? -6.612 0.539 11.047 1.00 98.88 91 LEU A C 1
ATOM 718 O O . LEU A 1 91 ? -7.056 1.677 11.226 1.00 98.88 91 LEU A O 1
ATOM 722 N N . PHE A 1 92 ? -5.579 0.308 10.246 1.00 98.81 92 PHE A N 1
ATOM 723 C CA . PHE A 1 92 ? -4.908 1.388 9.531 1.00 98.81 92 PHE A CA 1
ATOM 724 C C . PHE A 1 92 ? -4.513 0.998 8.111 1.00 98.81 92 PHE A C 1
ATOM 726 O O . PHE A 1 92 ? -4.409 -0.183 7.782 1.00 98.81 92 PHE A O 1
ATOM 733 N N . GLY A 1 93 ? -4.275 1.990 7.256 1.00 98.00 93 GLY A N 1
ATOM 734 C CA . GLY A 1 93 ? -3.840 1.716 5.893 1.00 98.00 93 GLY A CA 1
ATOM 735 C C . GLY A 1 93 ? -3.429 2.934 5.079 1.00 98.00 93 GLY A C 1
ATOM 736 O O . GLY A 1 93 ? -3.675 4.083 5.455 1.00 98.00 93 GLY A O 1
ATOM 737 N N . PHE A 1 94 ? -2.818 2.643 3.937 1.00 96.44 94 PHE A N 1
ATOM 738 C CA . PHE A 1 94 ? -2.364 3.601 2.935 1.00 96.44 94 PHE A CA 1
ATOM 739 C C . PHE A 1 94 ? -2.920 3.197 1.563 1.00 96.44 94 PHE A C 1
ATOM 741 O O . PHE A 1 94 ? -3.101 2.010 1.290 1.00 96.44 94 PHE A O 1
ATOM 748 N N . ASP A 1 95 ? -3.165 4.162 0.681 1.00 94.06 95 ASP A N 1
ATOM 749 C CA . ASP A 1 95 ? -3.721 3.946 -0.664 1.00 94.06 95 ASP A CA 1
ATOM 750 C C . ASP A 1 95 ? -2.657 3.660 -1.749 1.00 94.06 95 ASP A C 1
ATOM 752 O O . ASP A 1 95 ? -2.747 4.083 -2.906 1.00 94.06 95 ASP A O 1
ATOM 756 N N . HIS A 1 96 ? -1.636 2.883 -1.398 1.00 94.56 96 HIS A N 1
ATOM 757 C CA . HIS A 1 96 ? -0.654 2.359 -2.346 1.00 94.56 96 HIS A CA 1
ATOM 758 C C . HIS A 1 96 ? -0.603 0.835 -2.281 1.00 94.56 96 HIS A C 1
ATOM 760 O O . HIS A 1 96 ? -1.057 0.228 -1.320 1.00 94.56 96 HIS A O 1
ATOM 766 N N . GLN A 1 97 ? 0.008 0.202 -3.281 1.00 96.25 97 GLN A N 1
ATOM 767 C CA . GLN A 1 97 ? 0.080 -1.258 -3.324 1.00 96.25 97 GLN A CA 1
ATOM 768 C C . GLN A 1 97 ? 1.046 -1.781 -2.249 1.00 96.25 97 GLN A C 1
ATOM 770 O O . GLN A 1 97 ? 2.121 -1.205 -2.056 1.00 96.25 97 GLN A O 1
ATOM 775 N N . TYR A 1 98 ? 0.673 -2.852 -1.542 1.00 97.81 98 TYR A N 1
ATOM 776 C CA . TYR A 1 98 ? 1.477 -3.453 -0.462 1.00 97.81 98 TYR A CA 1
ATOM 777 C C . TYR A 1 98 ? 2.403 -4.565 -0.953 1.00 97.81 98 TYR A C 1
ATOM 779 O O . TYR A 1 98 ? 3.246 -5.062 -0.208 1.00 97.81 98 TYR A O 1
ATOM 787 N N . ALA A 1 99 ? 2.283 -4.950 -2.219 1.00 97.44 99 ALA A N 1
ATOM 788 C CA . ALA A 1 99 ? 3.231 -5.821 -2.882 1.00 97.44 99 ALA A CA 1
ATOM 789 C C . ALA A 1 99 ? 3.208 -5.582 -4.391 1.00 97.44 99 ALA A C 1
ATOM 791 O O . ALA A 1 99 ? 2.362 -4.871 -4.938 1.00 97.44 99 ALA A O 1
ATOM 792 N N . TRP A 1 100 ? 4.166 -6.194 -5.071 1.00 96.94 100 TRP A N 1
ATOM 793 C CA . TRP A 1 100 ? 4.280 -6.119 -6.514 1.00 96.94 100 TRP A CA 1
ATOM 794 C C . TRP A 1 100 ? 3.468 -7.186 -7.255 1.00 96.94 100 TRP A C 1
ATOM 796 O O . TRP A 1 100 ? 3.291 -8.290 -6.735 1.00 96.94 100 TRP A O 1
ATOM 806 N N . PRO A 1 101 ? 3.053 -6.897 -8.505 1.00 96.69 101 PRO A N 1
ATOM 807 C CA . PRO A 1 101 ? 2.488 -7.887 -9.414 1.00 96.69 101 PRO A CA 1
ATOM 808 C C . PRO A 1 101 ? 3.506 -8.969 -9.818 1.00 96.69 101 PRO A C 1
ATOM 810 O O . PRO A 1 101 ? 4.722 -8.771 -9.672 1.00 96.69 101 PRO A O 1
ATOM 813 N N . PRO A 1 102 ? 3.035 -10.099 -10.384 1.00 96.69 102 PRO A N 1
ATOM 814 C CA . PRO A 1 102 ? 3.870 -11.264 -10.663 1.00 96.69 102 PRO A CA 1
ATOM 815 C C . PRO A 1 102 ? 5.119 -10.970 -11.492 1.00 96.69 102 PRO A C 1
ATOM 817 O O . PRO A 1 102 ? 6.192 -11.459 -11.143 1.00 96.69 102 PRO A O 1
ATOM 820 N N . HIS A 1 103 ? 5.018 -10.176 -12.563 1.00 96.94 103 HIS A N 1
ATOM 821 C CA . HIS A 1 103 ? 6.173 -9.914 -13.427 1.00 96.94 103 HIS A CA 1
ATOM 822 C C . HIS A 1 103 ? 7.302 -9.170 -12.696 1.00 96.94 103 HIS A C 1
ATOM 824 O O . HIS A 1 103 ? 8.463 -9.545 -12.840 1.00 96.94 103 HIS A O 1
ATOM 830 N N . LEU A 1 104 ? 6.985 -8.168 -11.864 1.00 98.00 104 LEU A N 1
ATOM 831 C CA . LEU A 1 104 ? 7.990 -7.452 -11.069 1.00 98.00 104 LEU A CA 1
ATOM 832 C C . LEU A 1 104 ? 8.623 -8.378 -10.024 1.00 98.00 104 LEU A C 1
ATOM 834 O O . LEU A 1 104 ? 9.840 -8.366 -9.849 1.00 98.00 104 LEU A O 1
ATOM 838 N N . ARG A 1 105 ? 7.817 -9.237 -9.382 1.00 98.00 105 ARG A N 1
ATOM 839 C CA . ARG A 1 105 ? 8.326 -10.240 -8.434 1.00 98.00 105 ARG A CA 1
ATOM 840 C C . ARG A 1 105 ? 9.281 -11.237 -9.100 1.00 98.00 105 ARG A C 1
ATOM 842 O O . ARG A 1 105 ? 10.299 -11.587 -8.508 1.00 98.00 105 ARG A O 1
ATOM 849 N N . HIS A 1 106 ? 8.977 -11.688 -10.318 1.00 97.69 106 HIS A N 1
ATOM 850 C CA . HIS A 1 106 ? 9.865 -12.570 -11.083 1.00 97.69 106 HIS A CA 1
ATOM 851 C C . HIS A 1 106 ? 11.162 -11.867 -11.475 1.00 97.69 106 HIS A C 1
ATOM 853 O O . HIS A 1 106 ? 12.237 -12.418 -11.259 1.00 97.69 106 HIS A O 1
ATOM 859 N N . LEU A 1 107 ? 11.068 -10.646 -12.007 1.00 97.81 107 LEU A N 1
ATOM 860 C CA . LEU A 1 107 ? 12.229 -9.874 -12.449 1.00 97.81 107 LEU A CA 1
ATOM 861 C C . LEU A 1 107 ? 13.195 -9.560 -11.303 1.00 97.81 107 LEU A C 1
ATOM 863 O O . LEU A 1 107 ? 14.398 -9.627 -11.506 1.00 97.81 107 LEU A O 1
ATOM 867 N N . ALA A 1 108 ? 12.685 -9.296 -10.100 1.00 97.81 108 ALA A N 1
ATOM 868 C CA . ALA A 1 108 ? 13.511 -9.099 -8.909 1.00 97.81 108 ALA A CA 1
ATOM 869 C C . ALA A 1 108 ? 13.982 -10.399 -8.235 1.00 97.81 108 ALA A C 1
ATOM 871 O O . ALA A 1 108 ? 14.649 -10.355 -7.203 1.00 97.81 108 ALA A O 1
ATOM 872 N N . GLY A 1 109 ? 13.610 -11.568 -8.767 1.00 97.44 109 GLY A N 1
ATOM 873 C CA . GLY A 1 109 ? 13.964 -12.856 -8.172 1.00 97.44 109 GLY A CA 1
ATOM 874 C C . GLY A 1 109 ? 13.364 -13.070 -6.779 1.00 97.44 109 GLY A C 1
ATOM 875 O O . GLY A 1 109 ? 13.998 -13.698 -5.936 1.00 97.44 109 GLY A O 1
ATOM 876 N N . ILE A 1 110 ? 12.165 -12.533 -6.525 1.00 97.50 110 ILE A N 1
ATOM 877 C CA . ILE A 1 110 ? 11.447 -12.640 -5.242 1.00 97.50 110 ILE A CA 1
ATOM 878 C C . ILE A 1 110 ? 10.125 -13.408 -5.349 1.00 97.50 110 ILE A C 1
ATOM 880 O O . ILE A 1 110 ? 9.388 -13.492 -4.372 1.00 97.50 110 ILE A O 1
ATOM 884 N N . ALA A 1 111 ? 9.795 -13.962 -6.522 1.00 96.94 111 ALA A N 1
ATOM 885 C CA . ALA A 1 111 ? 8.524 -14.648 -6.773 1.00 96.94 111 ALA A CA 1
ATOM 886 C C . ALA A 1 111 ? 8.192 -15.707 -5.706 1.00 96.94 111 ALA A C 1
ATOM 888 O O . ALA A 1 111 ? 7.083 -15.684 -5.174 1.00 96.94 111 ALA A O 1
ATOM 889 N N . ASN A 1 112 ? 9.180 -16.519 -5.321 1.00 95.81 112 ASN A N 1
ATOM 890 C CA . ASN A 1 112 ? 9.042 -17.608 -4.346 1.00 95.81 112 ASN A CA 1
ATOM 891 C C . ASN A 1 112 ? 9.474 -17.220 -2.919 1.00 95.81 112 ASN A C 1
ATOM 893 O O . ASN A 1 112 ? 9.668 -18.091 -2.075 1.00 95.81 112 ASN A O 1
ATOM 897 N N . ILE A 1 113 ? 9.664 -15.926 -2.647 1.00 97.00 113 ILE A N 1
ATOM 898 C CA . ILE A 1 113 ? 10.051 -15.417 -1.329 1.00 97.00 113 ILE A CA 1
ATOM 899 C C . ILE A 1 113 ? 8.797 -14.926 -0.596 1.00 97.00 113 ILE A C 1
ATOM 901 O O . ILE A 1 113 ? 7.967 -14.207 -1.168 1.00 97.00 113 ILE A O 1
ATOM 905 N N . ALA A 1 114 ? 8.669 -15.305 0.681 1.00 96.88 114 ALA A N 1
ATOM 906 C CA . ALA A 1 114 ? 7.589 -14.854 1.556 1.00 96.88 114 ALA A CA 1
ATOM 907 C C . ALA A 1 114 ? 7.527 -13.319 1.612 1.00 96.88 114 ALA A C 1
ATOM 909 O O . ALA A 1 114 ? 8.562 -12.659 1.616 1.00 96.88 114 ALA A O 1
ATOM 910 N N . TRP A 1 115 ? 6.323 -12.744 1.681 1.00 98.00 115 TRP A N 1
ATOM 911 C CA . TRP A 1 115 ? 6.110 -11.300 1.507 1.00 98.00 115 TRP A CA 1
ATOM 912 C C . TRP A 1 115 ? 6.999 -10.410 2.391 1.00 98.00 115 TRP A C 1
ATOM 914 O O . TRP A 1 115 ? 7.640 -9.502 1.869 1.00 98.00 115 TRP A O 1
ATOM 924 N N . ARG A 1 116 ? 7.099 -10.701 3.697 1.00 97.44 116 ARG A N 1
ATOM 925 C CA . ARG A 1 116 ? 7.936 -9.920 4.630 1.00 97.44 116 ARG A CA 1
ATOM 926 C C . ARG A 1 116 ? 9.405 -9.925 4.213 1.00 97.44 116 ARG A C 1
ATOM 928 O O . ARG A 1 116 ? 10.042 -8.880 4.185 1.00 97.44 116 ARG A O 1
ATOM 935 N N . GLU A 1 117 ? 9.920 -11.095 3.852 1.00 97.81 117 GLU A N 1
ATOM 936 C CA . GLU A 1 117 ? 11.313 -11.252 3.438 1.00 97.81 117 GLU A CA 1
ATOM 937 C C . GLU A 1 117 ? 11.578 -10.619 2.073 1.00 97.81 117 GLU A C 1
ATOM 939 O O . GLU A 1 117 ? 12.576 -9.931 1.882 1.00 97.81 117 GLU A O 1
ATOM 944 N N . ALA A 1 118 ? 10.632 -10.762 1.146 1.00 98.00 118 ALA A N 1
ATOM 945 C CA . ALA A 1 118 ? 10.687 -10.093 -0.140 1.00 98.00 118 ALA A CA 1
ATOM 946 C C . ALA A 1 118 ? 10.744 -8.571 0.042 1.00 98.00 118 ALA A C 1
ATOM 948 O O . ALA A 1 118 ? 11.543 -7.913 -0.611 1.00 98.00 118 ALA A O 1
ATOM 949 N N . LEU A 1 119 ? 9.946 -8.008 0.951 1.00 97.81 119 LEU A N 1
ATOM 950 C CA . LEU A 1 119 ? 9.932 -6.571 1.192 1.00 97.81 119 LEU A CA 1
ATOM 951 C C . LEU A 1 119 ? 11.225 -6.065 1.850 1.00 97.81 119 LEU A C 1
ATOM 953 O O . LEU A 1 119 ? 11.730 -5.027 1.432 1.00 97.81 119 LEU A O 1
ATOM 957 N N . ARG A 1 120 ? 11.804 -6.810 2.802 1.00 97.56 120 ARG A N 1
ATOM 958 C CA . ARG A 1 120 ? 13.134 -6.491 3.360 1.00 97.56 120 ARG A CA 1
ATOM 959 C C . ARG A 1 120 ? 14.219 -6.507 2.290 1.00 97.56 120 ARG A C 1
ATOM 961 O O . ARG A 1 120 ? 15.049 -5.607 2.240 1.00 97.56 120 ARG A O 1
ATOM 968 N N . LEU A 1 121 ? 14.183 -7.507 1.413 1.00 97.88 121 LEU A N 1
ATOM 969 C CA . LEU A 1 121 ? 15.121 -7.624 0.305 1.00 97.88 121 LEU A CA 1
ATOM 970 C C . LEU A 1 121 ? 14.966 -6.474 -0.699 1.00 97.88 121 LEU A C 1
ATOM 972 O O . LEU A 1 121 ? 15.958 -5.968 -1.208 1.00 97.88 121 LEU A O 1
ATOM 976 N N . LEU A 1 122 ? 13.736 -6.037 -0.982 1.00 98.00 122 LEU A N 1
ATOM 977 C CA . LEU A 1 122 ? 13.506 -4.867 -1.829 1.00 98.00 122 LEU A CA 1
ATOM 978 C C . LEU A 1 122 ? 14.013 -3.581 -1.175 1.00 98.00 122 LEU A C 1
ATOM 980 O O . LEU A 1 122 ? 14.636 -2.772 -1.855 1.00 98.00 122 LEU A O 1
ATOM 984 N N . ASP A 1 123 ? 13.768 -3.394 0.120 1.00 97.62 123 ASP A N 1
ATOM 985 C CA . ASP A 1 123 ? 14.246 -2.230 0.871 1.00 97.62 123 ASP A CA 1
ATOM 986 C C . ASP A 1 123 ? 15.779 -2.145 0.882 1.00 97.62 123 ASP A C 1
ATOM 988 O O . ASP A 1 123 ? 16.346 -1.111 0.534 1.00 97.62 123 ASP A O 1
ATOM 992 N N . ALA A 1 124 ? 16.453 -3.256 1.193 1.00 97.56 124 ALA A N 1
ATOM 993 C CA . ALA A 1 124 ? 17.911 -3.322 1.278 1.00 97.56 124 ALA A CA 1
ATOM 994 C C . ALA A 1 124 ? 18.617 -3.429 -0.087 1.00 97.56 124 ALA A C 1
ATOM 996 O O . ALA A 1 124 ? 19.780 -3.039 -0.213 1.00 97.56 124 ALA A O 1
ATOM 997 N N . GLY A 1 125 ? 17.929 -3.947 -1.107 1.00 98.00 125 GLY A N 1
ATOM 998 C CA . GLY A 1 125 ? 18.543 -4.384 -2.357 1.00 98.00 125 GLY A CA 1
ATOM 999 C C . GLY A 1 125 ? 19.343 -5.682 -2.196 1.00 98.00 125 GLY A C 1
ATOM 1000 O O . GLY A 1 125 ? 19.343 -6.327 -1.149 1.00 98.00 125 GLY A O 1
ATOM 1001 N N . ASP A 1 126 ? 20.046 -6.066 -3.257 1.00 97.75 126 ASP A N 1
ATOM 1002 C CA . ASP A 1 126 ? 20.964 -7.205 -3.267 1.00 97.75 126 ASP A CA 1
ATOM 1003 C C . ASP A 1 126 ? 22.180 -6.871 -4.143 1.00 97.75 126 ASP A C 1
ATOM 1005 O O . ASP A 1 126 ? 22.093 -6.972 -5.371 1.00 97.75 126 ASP A O 1
ATOM 1009 N N . PRO A 1 127 ? 23.303 -6.435 -3.547 1.00 94.62 127 PRO A N 1
ATOM 1010 C CA . PRO A 1 127 ? 24.504 -6.078 -4.296 1.00 94.62 127 PRO A CA 1
ATOM 1011 C C . PRO A 1 127 ? 25.101 -7.245 -5.090 1.00 94.62 127 PRO A C 1
ATOM 1013 O O . PRO A 1 127 ? 25.619 -7.017 -6.182 1.00 94.62 127 PRO A O 1
ATOM 1016 N N . ASP A 1 128 ? 24.988 -8.477 -4.585 1.00 96.00 128 ASP A N 1
ATOM 1017 C CA . ASP A 1 128 ? 25.551 -9.669 -5.228 1.00 96.00 128 ASP A CA 1
ATOM 1018 C C . ASP A 1 128 ? 24.776 -10.027 -6.501 1.00 96.00 128 ASP A C 1
ATOM 1020 O O . ASP A 1 128 ? 25.359 -10.453 -7.500 1.00 96.00 128 ASP A O 1
ATOM 1024 N N . ARG A 1 129 ? 23.455 -9.801 -6.499 1.00 95.31 129 ARG A N 1
ATOM 1025 C CA . ARG A 1 129 ? 22.608 -9.928 -7.696 1.00 95.31 129 ARG A CA 1
ATOM 1026 C C . ARG A 1 129 ? 22.513 -8.646 -8.521 1.00 95.31 129 ARG A C 1
ATOM 1028 O O . ARG A 1 129 ? 22.026 -8.703 -9.645 1.00 95.31 129 ARG A O 1
ATOM 1035 N N . GLY A 1 130 ? 22.944 -7.503 -7.992 1.00 96.56 130 GLY A N 1
ATOM 1036 C CA . GLY A 1 130 ? 22.762 -6.187 -8.607 1.00 96.56 130 GLY A CA 1
ATOM 1037 C C . GLY A 1 130 ? 21.331 -5.634 -8.521 1.00 96.56 130 GLY A C 1
ATOM 1038 O O . GLY A 1 130 ? 20.998 -4.708 -9.261 1.00 96.56 130 GLY A O 1
ATOM 1039 N N . LEU A 1 131 ? 20.480 -6.180 -7.643 1.00 98.12 131 LEU A N 1
ATOM 1040 C CA . LEU A 1 131 ? 19.134 -5.657 -7.388 1.00 98.12 131 LEU A CA 1
ATOM 1041 C C . LEU A 1 131 ? 19.254 -4.327 -6.620 1.00 98.12 131 LEU A C 1
ATOM 1043 O O . LEU A 1 131 ? 19.800 -4.321 -5.514 1.00 98.12 131 LEU A O 1
ATOM 1047 N N . PRO A 1 132 ? 18.748 -3.198 -7.145 1.00 98.25 132 PRO A N 1
ATOM 1048 C CA . PRO A 1 132 ? 18.831 -1.931 -6.428 1.00 98.25 132 PRO A CA 1
ATOM 1049 C C . PRO A 1 132 ? 17.884 -1.898 -5.212 1.00 98.25 132 PRO A C 1
ATOM 1051 O O . PRO A 1 132 ? 16.772 -2.429 -5.306 1.00 98.25 132 PRO A O 1
ATOM 1054 N N . PRO A 1 133 ? 18.274 -1.231 -4.107 1.00 98.06 133 PRO A N 1
ATOM 1055 C CA . PRO A 1 133 ? 17.376 -0.957 -2.984 1.00 98.06 133 PRO A CA 1
ATOM 1056 C C . PRO A 1 133 ? 16.243 -0.018 -3.399 1.00 98.06 133 PRO A C 1
ATOM 1058 O O . PRO A 1 133 ? 16.430 0.824 -4.283 1.00 98.06 133 PRO A O 1
ATOM 1061 N N . LEU A 1 134 ? 15.084 -0.125 -2.743 1.00 97.19 134 LEU A N 1
ATOM 1062 C CA . LEU A 1 134 ? 13.988 0.832 -2.898 1.00 97.19 134 LEU A CA 1
ATOM 1063 C C . LEU A 1 134 ? 14.467 2.257 -2.589 1.00 97.19 134 LEU A C 1
ATOM 1065 O O . LEU A 1 134 ? 15.196 2.520 -1.637 1.00 97.19 134 LEU A O 1
ATOM 1069 N N . ASP A 1 135 ? 14.024 3.202 -3.412 1.00 94.56 135 ASP A N 1
ATOM 1070 C CA . ASP A 1 135 ? 14.381 4.616 -3.310 1.00 94.56 135 ASP A CA 1
ATOM 1071 C C . ASP A 1 135 ? 13.244 5.458 -3.917 1.00 94.56 135 ASP A C 1
ATOM 1073 O O . ASP A 1 135 ? 12.179 4.952 -4.269 1.00 94.56 135 ASP A O 1
ATOM 1077 N N . THR A 1 136 ? 13.434 6.762 -4.085 1.00 93.00 136 THR A N 1
ATOM 1078 C CA . THR A 1 136 ? 12.514 7.595 -4.855 1.00 93.00 136 THR A CA 1
ATOM 1079 C C . THR A 1 136 ? 12.296 7.018 -6.257 1.00 93.00 136 THR A C 1
ATOM 1081 O O . THR A 1 136 ? 13.240 6.503 -6.868 1.00 93.00 136 THR A O 1
ATOM 1084 N N . PRO A 1 137 ? 11.099 7.190 -6.849 1.00 93.31 137 PRO A N 1
ATOM 1085 C CA . PRO A 1 137 ? 10.791 6.627 -8.162 1.00 93.31 137 PRO A CA 1
ATOM 1086 C C . PRO A 1 137 ? 11.791 7.057 -9.237 1.00 93.31 137 PRO A C 1
ATOM 1088 O O . PRO A 1 137 ? 12.134 6.273 -10.114 1.00 93.31 137 PRO A O 1
ATOM 1091 N N . ARG A 1 138 ? 12.318 8.285 -9.131 1.00 92.94 138 ARG A N 1
ATOM 1092 C CA . ARG A 1 138 ? 13.328 8.815 -10.052 1.00 92.94 138 ARG A CA 1
ATOM 1093 C C . ARG A 1 138 ? 14.602 7.969 -10.086 1.00 92.94 138 ARG A C 1
ATOM 1095 O O . ARG A 1 138 ? 15.128 7.753 -11.169 1.00 92.94 138 ARG A O 1
ATOM 1102 N N . ARG A 1 139 ? 15.123 7.568 -8.924 1.00 94.81 139 ARG A N 1
ATOM 1103 C CA . ARG A 1 139 ? 16.374 6.799 -8.821 1.00 94.81 139 ARG A CA 1
ATOM 1104 C C . ARG A 1 139 ? 16.110 5.312 -9.025 1.00 94.81 139 ARG A C 1
ATOM 1106 O O . ARG A 1 139 ? 16.798 4.665 -9.808 1.00 94.81 139 ARG A O 1
ATOM 1113 N N . TYR A 1 140 ? 15.051 4.816 -8.393 1.00 97.19 140 TYR A N 1
ATOM 1114 C CA . TYR A 1 140 ? 14.713 3.404 -8.397 1.00 97.19 140 TYR A CA 1
ATOM 1115 C C . TYR A 1 140 ? 14.381 2.860 -9.789 1.00 97.19 140 TYR A C 1
ATOM 1117 O O . TYR A 1 140 ? 14.942 1.854 -10.208 1.00 97.19 140 TYR A O 1
ATOM 1125 N N . CYS A 1 141 ? 13.499 3.535 -10.534 1.00 96.88 141 CYS A N 1
ATOM 1126 C CA . CYS A 1 141 ? 12.981 2.995 -11.795 1.00 96.88 141 CYS A CA 1
ATOM 1127 C C . CYS A 1 141 ? 14.084 2.783 -12.837 1.00 96.88 141 CYS A C 1
ATOM 1129 O O . CYS A 1 141 ? 14.115 1.750 -13.500 1.00 96.88 141 CYS A O 1
ATOM 1131 N N . ALA A 1 142 ? 15.004 3.743 -12.962 1.00 96.94 142 ALA A N 1
ATOM 1132 C CA . ALA A 1 142 ? 16.130 3.640 -13.884 1.00 96.94 142 ALA A CA 1
ATOM 1133 C C . ALA A 1 142 ? 17.101 2.528 -13.476 1.00 96.94 142 ALA A C 1
ATOM 1135 O O . ALA A 1 142 ? 17.499 1.722 -14.315 1.00 96.94 142 ALA A O 1
ATOM 1136 N N . ALA A 1 143 ? 17.444 2.453 -12.185 1.00 98.25 143 ALA A N 1
ATOM 1137 C CA . ALA A 1 143 ? 18.325 1.413 -11.667 1.00 98.25 143 ALA A CA 1
ATOM 1138 C C . ALA A 1 143 ? 17.717 0.014 -11.857 1.00 98.25 143 ALA A C 1
ATOM 1140 O O . ALA A 1 143 ? 18.409 -0.910 -12.273 1.00 98.25 143 ALA A O 1
ATOM 1141 N N . PHE A 1 144 ? 16.411 -0.134 -11.621 1.00 98.56 144 PHE A N 1
ATOM 1142 C CA . PHE A 1 144 ? 15.717 -1.408 -11.785 1.00 98.56 144 PHE A CA 1
ATOM 1143 C C . PHE A 1 144 ? 15.611 -1.826 -13.258 1.00 98.56 144 PHE A C 1
ATOM 1145 O O . PHE A 1 144 ? 15.838 -2.989 -13.585 1.00 98.56 144 PHE A O 1
ATOM 1152 N N . ASN A 1 145 ? 15.329 -0.884 -14.167 1.00 98.44 145 ASN A N 1
ATOM 1153 C CA . ASN A 1 145 ? 15.342 -1.152 -15.608 1.00 98.44 145 ASN A CA 1
ATOM 1154 C C . ASN A 1 145 ? 16.731 -1.589 -16.093 1.00 98.44 145 ASN A C 1
ATOM 1156 O O . ASN A 1 145 ? 16.830 -2.522 -16.891 1.00 98.44 145 ASN A O 1
ATOM 1160 N N . LEU A 1 146 ? 17.793 -0.947 -15.589 1.00 97.94 146 LEU A N 1
ATOM 1161 C CA . LEU A 1 146 ? 19.176 -1.326 -15.880 1.00 97.94 146 LEU A CA 1
ATOM 1162 C C . LEU A 1 146 ? 19.475 -2.745 -15.386 1.00 97.94 146 LEU A C 1
ATOM 1164 O O . LEU A 1 146 ? 19.961 -3.560 -16.166 1.00 97.94 146 LEU A O 1
ATOM 1168 N N . TYR A 1 147 ? 19.119 -3.053 -14.136 1.00 98.25 147 TYR A N 1
ATOM 1169 C CA . TYR A 1 147 ? 19.224 -4.397 -13.560 1.00 98.25 147 TYR A CA 1
ATOM 1170 C C . TYR A 1 147 ? 18.497 -5.451 -14.416 1.00 98.25 147 TYR A C 1
ATOM 1172 O O . TYR A 1 147 ? 19.041 -6.514 -14.703 1.00 98.25 147 TYR A O 1
ATOM 1180 N N . CYS A 1 148 ? 17.296 -5.134 -14.904 1.00 97.69 148 CYS A N 1
ATOM 1181 C CA . CYS A 1 148 ? 16.501 -6.035 -15.742 1.00 97.69 148 CYS A CA 1
ATOM 1182 C C . CYS A 1 148 ? 16.946 -6.096 -17.215 1.00 97.69 148 CYS A C 1
ATOM 1184 O O . CYS A 1 148 ? 16.410 -6.909 -17.978 1.00 97.69 148 CYS A O 1
ATOM 1186 N N . GLY A 1 149 ? 17.836 -5.197 -17.650 1.00 96.69 149 GLY A N 1
ATOM 1187 C CA . GLY A 1 149 ? 18.219 -5.019 -19.052 1.00 96.69 149 GLY A CA 1
ATOM 1188 C C . GLY A 1 149 ? 17.063 -4.624 -19.984 1.00 96.69 149 GLY A C 1
ATOM 1189 O O . GLY A 1 149 ? 17.133 -4.892 -21.183 1.00 96.69 149 GLY A O 1
ATOM 1190 N N . LYS A 1 150 ? 15.967 -4.053 -19.458 1.00 95.56 150 LYS A N 1
ATOM 1191 C CA . LYS A 1 150 ? 14.775 -3.666 -20.239 1.00 95.56 150 LYS A CA 1
ATOM 1192 C C . LYS A 1 150 ? 13.953 -2.575 -19.548 1.00 95.56 150 LYS A C 1
ATOM 1194 O O . LYS A 1 150 ? 13.988 -2.442 -18.329 1.00 95.56 150 LYS A O 1
ATOM 1199 N N . ASP A 1 151 ? 13.154 -1.849 -20.330 1.00 94.31 151 ASP A N 1
ATOM 1200 C CA . ASP A 1 151 ? 12.235 -0.816 -19.834 1.00 94.31 151 ASP A CA 1
ATOM 1201 C C . ASP A 1 151 ? 11.016 -1.430 -19.123 1.00 94.31 151 ASP A C 1
ATOM 1203 O O . ASP A 1 151 ? 9.946 -1.572 -19.712 1.00 94.31 151 ASP A O 1
ATOM 1207 N N . VAL A 1 152 ? 11.188 -1.828 -17.861 1.00 96.56 152 VAL A N 1
ATOM 1208 C CA . VAL A 1 152 ? 10.118 -2.373 -17.012 1.00 96.56 152 VAL A CA 1
ATOM 1209 C C . VAL A 1 152 ? 9.232 -1.243 -16.496 1.00 96.56 152 VAL A C 1
ATOM 1211 O O . VAL A 1 152 ? 8.047 -1.174 -16.819 1.00 96.56 152 VAL A O 1
ATOM 1214 N N . PHE A 1 153 ? 9.823 -0.328 -15.729 1.00 96.88 153 PHE A N 1
ATOM 1215 C CA . PHE A 1 153 ? 9.172 0.900 -15.310 1.00 96.88 153 PHE A CA 1
ATOM 1216 C C . PHE A 1 153 ? 9.174 1.906 -16.452 1.00 96.88 153 PHE A C 1
ATOM 1218 O O . PHE A 1 153 ? 10.175 2.092 -17.148 1.00 96.88 153 PHE A O 1
ATOM 1225 N N . TRP A 1 154 ? 8.053 2.593 -16.621 1.00 95.12 154 TRP A N 1
ATOM 1226 C CA . TRP A 1 154 ? 7.850 3.512 -17.734 1.00 95.12 154 TRP A CA 1
ATOM 1227 C C . TRP A 1 154 ? 6.936 4.669 -17.329 1.00 95.12 154 TRP A C 1
ATOM 1229 O O . TRP A 1 154 ? 6.226 4.605 -16.324 1.00 95.12 154 TRP A O 1
ATOM 1239 N N . SER A 1 155 ? 6.923 5.739 -18.125 1.00 93.69 155 SER A N 1
ATOM 1240 C CA . SER A 1 155 ? 5.976 6.843 -17.937 1.00 93.69 155 SER A CA 1
ATOM 1241 C C . SER A 1 155 ? 5.316 7.270 -19.245 1.00 93.69 155 SER A C 1
ATOM 1243 O O . SER A 1 155 ? 6.024 7.570 -20.208 1.00 93.69 155 SER A O 1
ATOM 1245 N N . PRO A 1 156 ? 3.977 7.412 -19.305 1.00 91.06 156 PRO A N 1
ATOM 1246 C CA . PRO A 1 156 ? 3.326 7.989 -20.482 1.00 91.06 156 PRO A CA 1
ATOM 1247 C C . PRO A 1 156 ? 3.683 9.475 -20.669 1.00 91.06 156 PRO A C 1
ATOM 1249 O O . PRO A 1 156 ? 3.573 10.013 -21.774 1.00 91.06 156 PRO A O 1
ATOM 1252 N N . LEU A 1 157 ? 4.128 10.147 -19.601 1.00 91.56 157 LEU A N 1
ATOM 1253 C CA . LEU A 1 157 ? 4.438 11.571 -19.587 1.00 91.56 157 LEU A CA 1
ATOM 1254 C C . LEU A 1 157 ? 5.888 11.802 -20.022 1.00 91.56 157 LEU A C 1
ATOM 1256 O O . LEU A 1 157 ? 6.822 11.484 -19.289 1.00 91.56 157 LEU A O 1
ATOM 1260 N N . ASN A 1 158 ? 6.081 12.428 -21.186 1.00 91.88 158 ASN A N 1
ATOM 1261 C CA . ASN A 1 158 ? 7.407 12.666 -21.773 1.00 91.88 158 ASN A CA 1
ATOM 1262 C C . ASN A 1 158 ? 8.383 13.367 -20.808 1.00 91.88 158 ASN A C 1
ATOM 1264 O O . ASN A 1 158 ? 9.535 12.966 -20.687 1.00 91.88 158 ASN A O 1
ATOM 1268 N N . GLY A 1 159 ? 7.912 14.383 -20.077 1.00 91.75 159 GLY A N 1
ATOM 1269 C CA . GLY A 1 159 ? 8.743 15.103 -19.108 1.00 91.75 159 GLY A CA 1
ATOM 1270 C C . GLY A 1 159 ? 9.206 14.231 -17.937 1.00 91.75 159 GLY A C 1
ATOM 1271 O O . GLY A 1 159 ? 10.340 14.371 -17.488 1.00 91.75 159 GLY A O 1
ATOM 1272 N N . ILE A 1 160 ? 8.364 13.303 -17.470 1.00 91.75 160 ILE A N 1
ATOM 1273 C CA . ILE A 1 160 ? 8.732 12.365 -16.401 1.00 91.75 160 ILE A CA 1
ATOM 1274 C C . ILE A 1 160 ? 9.673 11.292 -16.935 1.00 91.75 160 ILE A C 1
ATOM 1276 O O . ILE A 1 160 ? 10.713 11.070 -16.324 1.00 91.75 160 ILE A O 1
ATOM 1280 N N . ALA A 1 161 ? 9.347 10.680 -18.077 1.00 94.00 161 ALA A N 1
ATOM 1281 C CA . ALA A 1 161 ? 10.190 9.676 -18.719 1.00 94.00 161 ALA A CA 1
ATOM 1282 C C . ALA A 1 161 ? 11.626 10.193 -18.909 1.00 94.00 161 ALA A C 1
ATOM 1284 O O . ALA A 1 161 ? 12.575 9.565 -18.446 1.00 94.00 161 ALA A O 1
ATOM 1285 N N . ASN A 1 162 ? 11.778 11.407 -19.453 1.00 94.50 162 ASN A N 1
ATOM 1286 C CA . ASN A 1 162 ? 13.083 12.050 -19.625 1.00 94.50 162 ASN A CA 1
ATOM 1287 C C . ASN A 1 162 ? 13.766 12.365 -18.287 1.00 94.50 162 ASN A C 1
ATOM 1289 O O . ASN A 1 162 ? 14.959 12.127 -18.131 1.00 94.50 162 ASN A O 1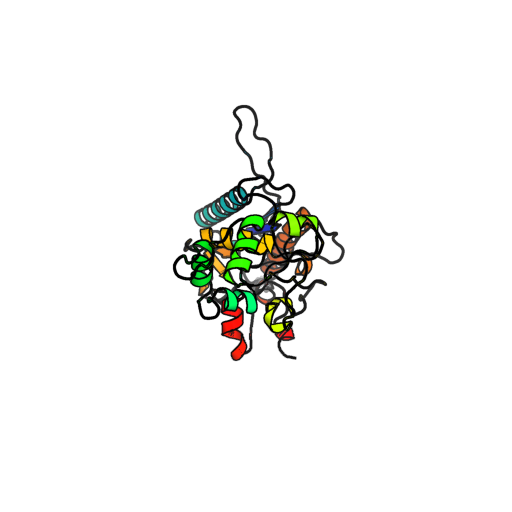
ATOM 1293 N N . LYS A 1 163 ? 13.023 12.890 -17.301 1.00 93.31 163 LYS A N 1
ATOM 1294 C CA . LYS A 1 163 ? 13.571 13.225 -15.974 1.00 93.31 163 LYS A CA 1
ATOM 1295 C C . LYS A 1 163 ? 14.075 11.993 -15.217 1.00 93.31 163 LYS A C 1
ATOM 1297 O O . LYS A 1 163 ? 14.982 12.122 -14.389 1.00 93.31 163 LYS A O 1
ATOM 1302 N N . TYR A 1 164 ? 13.428 10.850 -15.424 1.00 93.81 164 TYR A N 1
ATOM 1303 C CA . TYR A 1 164 ? 13.738 9.591 -14.750 1.00 93.81 164 TYR A CA 1
ATOM 1304 C C . TYR A 1 164 ? 14.701 8.730 -15.569 1.00 93.81 164 TYR A C 1
ATOM 1306 O O . TYR A 1 164 ? 15.304 7.837 -15.000 1.00 93.81 164 TYR A O 1
ATOM 1314 N N . GLY A 1 165 ? 14.881 8.999 -16.866 1.00 95.44 165 GLY A N 1
ATOM 1315 C CA . GLY A 1 165 ? 15.716 8.174 -17.740 1.00 95.44 165 GLY A CA 1
ATOM 1316 C C . GLY A 1 165 ? 15.090 6.809 -18.033 1.00 95.44 165 GLY A C 1
ATOM 1317 O O . GLY A 1 165 ? 15.790 5.805 -18.024 1.00 95.44 165 GLY A O 1
ATOM 1318 N N . ILE A 1 166 ? 13.772 6.768 -18.249 1.00 96.06 166 ILE A N 1
ATOM 1319 C CA . ILE A 1 166 ? 13.007 5.533 -18.492 1.00 96.06 166 ILE A CA 1
ATOM 1320 C C . ILE A 1 166 ? 12.180 5.616 -19.777 1.00 96.06 166 ILE A C 1
ATOM 1322 O O . ILE A 1 166 ? 11.896 6.705 -20.285 1.00 96.06 166 ILE A O 1
ATOM 1326 N N . GLY A 1 167 ? 11.740 4.458 -20.270 1.00 95.25 167 GLY A N 1
ATOM 1327 C CA . GLY A 1 167 ? 10.873 4.343 -21.437 1.00 95.25 167 GLY A CA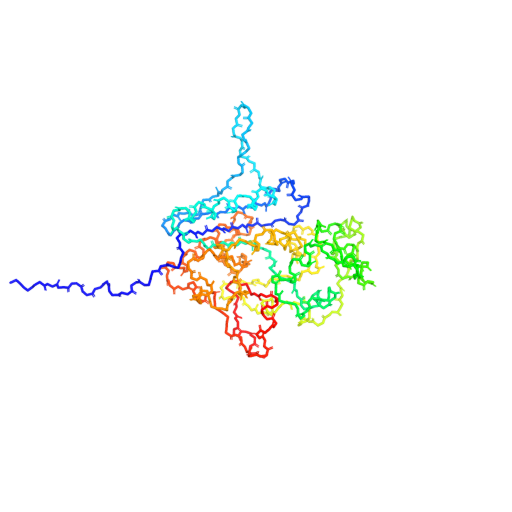 1
ATOM 1328 C C . GLY A 1 167 ? 9.488 4.992 -21.287 1.00 95.25 167 GLY A C 1
ATOM 1329 O O . GLY A 1 167 ? 9.003 5.321 -20.200 1.00 95.25 167 GLY A O 1
ATOM 1330 N N . ARG A 1 168 ? 8.812 5.157 -22.432 1.00 93.56 168 ARG A N 1
ATOM 1331 C CA . ARG A 1 168 ? 7.468 5.765 -22.538 1.00 93.56 168 ARG A CA 1
ATOM 1332 C C . ARG A 1 168 ? 6.333 4.780 -22.787 1.00 93.56 168 ARG A C 1
ATOM 1334 O O . ARG A 1 168 ? 5.181 5.190 -22.927 1.00 93.56 168 ARG A O 1
ATOM 1341 N N . LYS A 1 169 ? 6.655 3.499 -22.918 1.00 92.38 169 LYS A N 1
ATOM 1342 C CA . LYS A 1 169 ? 5.694 2.455 -23.264 1.00 92.38 169 LYS A CA 1
ATOM 1343 C C . LYS A 1 169 ? 5.815 1.315 -22.261 1.00 92.38 169 LYS A C 1
ATOM 1345 O O . LYS A 1 169 ? 6.938 0.999 -21.882 1.00 92.38 169 LYS A O 1
ATOM 1350 N N . PRO A 1 170 ? 4.691 0.697 -21.876 1.00 91.44 170 PRO A N 1
ATOM 1351 C CA . PRO A 1 170 ? 4.729 -0.497 -21.053 1.00 91.44 170 PRO A CA 1
ATOM 1352 C C . PRO A 1 170 ? 5.345 -1.661 -21.825 1.00 91.44 170 PRO A C 1
ATOM 1354 O O . PRO A 1 170 ? 5.223 -1.743 -23.055 1.00 91.44 170 PRO A O 1
ATOM 1357 N N . LEU A 1 171 ? 5.892 -2.619 -21.080 1.00 92.25 171 LEU A N 1
ATOM 1358 C CA . LEU A 1 171 ? 6.095 -3.964 -21.599 1.00 92.25 171 LEU A CA 1
ATOM 1359 C C . LEU A 1 171 ? 4.747 -4.561 -22.025 1.00 92.25 171 LEU A C 1
ATOM 1361 O O . LEU A 1 171 ? 3.713 -4.377 -21.376 1.00 92.25 171 LEU A O 1
ATOM 1365 N N . ARG A 1 172 ? 4.753 -5.290 -23.142 1.00 93.94 172 ARG A N 1
ATOM 1366 C CA . ARG A 1 172 ? 3.587 -6.058 -23.585 1.00 93.94 172 ARG A CA 1
ATOM 1367 C C . ARG A 1 172 ? 3.559 -7.368 -22.812 1.00 93.94 172 ARG A C 1
ATOM 1369 O O . ARG A 1 172 ? 4.277 -8.296 -23.163 1.00 93.94 172 ARG A O 1
ATOM 1376 N N . LEU A 1 173 ? 2.744 -7.406 -21.766 1.00 93.88 173 LEU A N 1
ATOM 1377 C CA . LEU A 1 173 ? 2.567 -8.562 -20.896 1.00 93.88 173 LEU A CA 1
ATOM 1378 C C . LEU A 1 173 ? 1.087 -8.966 -20.859 1.00 93.88 173 LEU A C 1
ATOM 1380 O O . LEU A 1 173 ? 0.223 -8.083 -20.948 1.00 93.88 173 LEU A O 1
ATOM 1384 N N . PRO A 1 174 ? 0.774 -10.263 -20.695 1.00 95.50 174 PRO A N 1
ATOM 1385 C CA . PRO A 1 174 ? -0.568 -10.702 -20.338 1.00 95.50 174 PRO A CA 1
ATOM 1386 C C . PRO A 1 174 ? -1.066 -9.982 -19.078 1.00 95.50 174 PRO A C 1
ATOM 1388 O O . PRO A 1 174 ? -0.295 -9.710 -18.154 1.00 95.50 174 PRO A O 1
ATOM 1391 N N . ALA A 1 175 ? -2.371 -9.705 -19.004 1.00 92.75 175 ALA A N 1
ATOM 1392 C CA . ALA A 1 175 ? -2.956 -9.028 -17.844 1.00 92.75 175 ALA A CA 1
ATOM 1393 C C . ALA A 1 175 ? -2.673 -9.787 -16.534 1.00 92.75 175 ALA A C 1
ATOM 1395 O O . ALA A 1 175 ? -2.315 -9.169 -15.535 1.00 92.75 175 ALA A O 1
ATOM 1396 N N . ALA A 1 176 ? -2.731 -11.120 -16.576 1.00 92.94 176 ALA A N 1
ATOM 1397 C CA . ALA A 1 176 ? -2.444 -11.992 -15.441 1.00 92.94 176 ALA A CA 1
ATOM 1398 C C . ALA A 1 176 ? -1.002 -11.887 -14.908 1.00 92.94 176 ALA A C 1
ATOM 1400 O O . ALA A 1 176 ? -0.773 -12.254 -13.761 1.00 92.94 176 ALA A O 1
ATOM 1401 N N . GLU A 1 177 ? -0.043 -11.392 -15.696 1.00 94.62 177 GLU A N 1
ATOM 1402 C CA . GLU A 1 177 ? 1.340 -11.159 -15.253 1.00 94.62 177 GLU A CA 1
ATOM 1403 C C . GLU A 1 177 ? 1.572 -9.708 -14.820 1.00 94.62 177 GLU A C 1
ATOM 1405 O O . GLU A 1 177 ? 2.349 -9.422 -13.899 1.00 94.62 177 GLU A O 1
ATOM 1410 N N . ARG A 1 178 ? 0.909 -8.774 -15.510 1.00 94.44 178 ARG A N 1
ATOM 1411 C CA . ARG A 1 178 ? 1.078 -7.337 -15.296 1.00 94.44 178 ARG A CA 1
ATOM 1412 C C . ARG A 1 178 ? 0.371 -6.833 -14.041 1.00 94.44 178 ARG A C 1
ATOM 1414 O O . ARG A 1 178 ? 0.880 -5.921 -13.393 1.00 94.44 178 ARG A O 1
ATOM 1421 N N . PHE A 1 179 ? -0.775 -7.422 -13.722 1.00 95.44 179 PHE A N 1
ATOM 1422 C CA . PHE A 1 179 ? -1.634 -7.040 -12.610 1.00 95.44 179 PHE A CA 1
ATOM 1423 C C . PHE A 1 179 ? -1.664 -8.129 -11.537 1.00 95.44 179 PHE A C 1
ATOM 1425 O O . PHE A 1 179 ? -1.492 -9.319 -11.818 1.00 95.44 179 PHE A O 1
ATOM 1432 N N . ARG A 1 180 ? -1.916 -7.711 -10.300 1.00 96.69 180 ARG A N 1
ATOM 1433 C CA . ARG A 1 180 ? -2.281 -8.618 -9.207 1.00 96.69 180 ARG A CA 1
ATOM 1434 C C . ARG A 1 180 ? -3.700 -9.141 -9.417 1.00 96.69 180 ARG A C 1
ATOM 1436 O O . ARG A 1 180 ? -4.516 -8.465 -10.036 1.00 96.69 180 ARG A O 1
ATOM 1443 N N . LEU A 1 181 ? -4.039 -10.299 -8.862 1.00 95.69 181 LEU A N 1
ATOM 1444 C CA . LEU A 1 181 ? -5.397 -10.852 -8.906 1.00 95.69 181 LEU A CA 1
ATOM 1445 C C . LEU A 1 181 ? -6.426 -9.841 -8.385 1.00 95.69 181 LEU A C 1
ATOM 1447 O O . LEU A 1 181 ? -7.437 -9.600 -9.039 1.00 95.69 181 LEU A O 1
ATOM 1451 N N . THR A 1 182 ? -6.112 -9.150 -7.285 1.00 95.50 182 THR A N 1
ATOM 1452 C CA . THR A 1 182 ? -6.982 -8.106 -6.716 1.00 95.50 182 THR A CA 1
ATOM 1453 C C . THR A 1 182 ? -7.250 -6.929 -7.666 1.00 95.50 182 THR A C 1
ATOM 1455 O O . THR A 1 182 ? -8.232 -6.220 -7.484 1.00 95.50 182 THR A O 1
ATOM 1458 N N . GLU A 1 183 ? -6.402 -6.692 -8.671 1.00 94.62 183 GLU A N 1
ATOM 1459 C CA . GLU A 1 183 ? -6.578 -5.630 -9.676 1.00 94.62 183 GLU A CA 1
ATOM 1460 C C . GLU A 1 183 ? -7.431 -6.066 -10.870 1.00 94.62 183 GLU A C 1
ATOM 1462 O O . GLU A 1 183 ? -7.901 -5.222 -11.640 1.00 94.62 183 GLU A O 1
ATOM 1467 N N . LEU A 1 184 ? -7.618 -7.375 -11.043 1.00 93.06 184 LEU A N 1
ATOM 1468 C CA . LEU A 1 184 ? -8.383 -7.955 -12.144 1.00 93.06 184 LEU A CA 1
ATOM 1469 C C . LEU A 1 184 ? -9.876 -8.068 -11.820 1.00 93.06 184 LEU A C 1
ATOM 1471 O O . LEU A 1 184 ? -10.692 -8.096 -12.742 1.00 93.06 184 LEU A O 1
ATOM 1475 N N . VAL A 1 185 ? -10.234 -8.060 -10.538 1.00 92.31 185 VAL A N 1
ATOM 1476 C CA . VAL A 1 185 ? -11.616 -8.184 -10.065 1.00 92.31 185 VAL A CA 1
ATOM 1477 C C . VAL A 1 185 ? -12.301 -6.827 -9.888 1.00 92.31 185 VAL A C 1
ATOM 1479 O O . VAL A 1 185 ? -11.671 -5.765 -9.902 1.00 92.31 185 VAL A O 1
ATOM 1482 N N . ALA A 1 186 ? -13.629 -6.840 -9.784 1.00 90.88 186 ALA A N 1
ATOM 1483 C CA . ALA A 1 186 ? -14.411 -5.643 -9.497 1.00 90.88 186 ALA A CA 1
ATOM 1484 C C . ALA A 1 186 ? -14.401 -5.314 -7.988 1.00 90.88 186 ALA A C 1
ATOM 1486 O O . ALA A 1 186 ? -14.263 -6.212 -7.157 1.00 90.88 186 ALA A O 1
ATOM 1487 N N . PRO A 1 187 ? -14.544 -4.035 -7.604 1.00 91.06 187 PRO A N 1
ATOM 1488 C CA . PRO A 1 187 ? -14.845 -3.682 -6.220 1.00 91.06 187 PRO A CA 1
ATOM 1489 C C . PRO A 1 187 ? -16.284 -4.075 -5.856 1.00 91.06 187 PRO A C 1
ATOM 1491 O O . PRO A 1 187 ? -17.179 -3.984 -6.694 1.00 91.06 187 PRO A O 1
ATOM 1494 N N . VAL A 1 188 ? -16.535 -4.388 -4.582 1.00 86.44 188 VAL A N 1
ATOM 1495 C CA . VAL A 1 188 ? -17.875 -4.754 -4.081 1.00 86.44 188 VAL A CA 1
ATOM 1496 C C . VAL A 1 188 ? -18.860 -3.575 -4.155 1.00 86.44 188 VAL A C 1
ATOM 1498 O O . VAL A 1 188 ? -20.054 -3.773 -4.367 1.00 86.44 188 VAL A O 1
ATOM 1501 N N . ARG A 1 189 ? -18.396 -2.329 -3.959 1.00 77.12 189 ARG A N 1
ATOM 1502 C CA . ARG A 1 189 ? -19.272 -1.133 -3.871 1.00 77.12 189 ARG A CA 1
ATOM 1503 C C . ARG A 1 189 ? -18.822 0.074 -4.716 1.00 77.12 189 ARG A C 1
ATOM 1505 O O . ARG A 1 189 ? -19.463 1.122 -4.673 1.00 77.12 189 ARG A O 1
ATOM 1512 N N . GLY A 1 190 ? -17.758 -0.063 -5.513 1.00 76.62 190 GLY A N 1
ATOM 1513 C CA . GLY A 1 190 ? -17.138 1.026 -6.287 1.00 76.62 190 GLY A CA 1
ATOM 1514 C C . GLY A 1 190 ? -17.226 0.862 -7.809 1.00 76.62 190 GLY A C 1
ATOM 1515 O O . GLY A 1 190 ? -17.952 0.017 -8.322 1.00 76.62 190 GLY A O 1
ATOM 1516 N N . ARG A 1 191 ? -16.472 1.684 -8.556 1.00 75.12 191 ARG A N 1
ATOM 1517 C CA . ARG A 1 191 ? -16.470 1.661 -10.041 1.00 75.12 191 ARG A CA 1
ATOM 1518 C C . ARG A 1 191 ? -15.096 1.516 -10.691 1.00 75.12 191 ARG A C 1
ATOM 1520 O O . ARG A 1 191 ? -15.014 1.305 -11.898 1.00 75.12 191 ARG A O 1
ATOM 1527 N N . SER A 1 192 ? -14.022 1.646 -9.918 1.00 80.56 192 SER A N 1
ATOM 1528 C CA . SER A 1 192 ? -12.662 1.680 -10.455 1.00 80.56 192 SER A CA 1
ATOM 1529 C C . SER A 1 192 ? -11.884 0.440 -10.053 1.00 80.56 192 SER A C 1
ATOM 1531 O O . SER A 1 192 ? -12.018 -0.047 -8.934 1.00 80.56 192 SER A O 1
ATOM 1533 N N . ARG A 1 193 ? -11.020 -0.017 -10.961 1.00 84.81 193 ARG A N 1
ATOM 1534 C CA . ARG A 1 193 ? -9.988 -1.008 -10.662 1.00 84.81 193 ARG A CA 1
ATOM 1535 C C . ARG A 1 193 ? -8.650 -0.318 -10.380 1.00 84.81 193 ARG A C 1
ATOM 1537 O O . ARG A 1 193 ? -8.351 0.683 -11.060 1.00 84.81 193 ARG A O 1
ATOM 1544 N N . PRO A 1 194 ? -7.853 -0.844 -9.433 1.00 86.00 194 PRO A N 1
ATOM 1545 C CA . PRO A 1 194 ? -6.506 -0.357 -9.190 1.00 86.00 194 PRO A CA 1
ATOM 1546 C C . PRO A 1 194 ? -5.627 -0.508 -10.439 1.00 86.00 194 PRO A C 1
ATOM 1548 O O . PRO A 1 194 ? -5.989 -1.152 -11.427 1.00 86.00 194 PRO A O 1
ATOM 1551 N N . LYS A 1 195 ? -4.504 0.207 -10.452 1.00 87.81 195 LYS A N 1
ATOM 1552 C CA . LYS A 1 195 ? -3.688 0.416 -11.655 1.00 87.81 195 LYS A CA 1
ATOM 1553 C C . LYS A 1 195 ? -2.370 -0.343 -11.559 1.00 87.81 195 LYS A C 1
ATOM 1555 O O . LYS A 1 195 ? -1.965 -0.757 -10.481 1.00 87.81 195 LYS A O 1
ATOM 1560 N N . ALA A 1 196 ? -1.706 -0.515 -12.699 1.00 89.19 196 ALA A N 1
ATOM 1561 C CA . ALA A 1 196 ? -0.465 -1.275 -12.769 1.00 89.19 196 ALA A CA 1
ATOM 1562 C C . ALA A 1 196 ? 0.668 -0.584 -11.992 1.00 89.19 196 ALA A C 1
ATOM 1564 O O . ALA A 1 196 ? 0.868 0.629 -12.108 1.00 89.19 196 ALA A O 1
ATOM 1565 N N . ALA A 1 197 ? 1.446 -1.387 -11.264 1.00 94.19 197 ALA A N 1
ATOM 1566 C CA . ALA A 1 197 ? 2.590 -0.934 -10.471 1.00 94.19 197 ALA A CA 1
ATOM 1567 C C . ALA A 1 197 ? 3.784 -0.457 -11.321 1.00 94.19 197 ALA A C 1
ATOM 1569 O O . ALA A 1 197 ? 4.698 0.169 -10.799 1.00 94.19 197 ALA A O 1
ATOM 1570 N N . ASP A 1 198 ? 3.800 -0.763 -12.621 1.00 94.44 198 ASP A N 1
ATOM 1571 C CA . ASP A 1 198 ? 4.925 -0.496 -13.529 1.00 94.44 198 ASP A CA 1
ATOM 1572 C C . ASP A 1 198 ? 4.894 0.906 -14.171 1.00 94.44 198 ASP A C 1
ATOM 1574 O O . ASP A 1 198 ? 5.879 1.356 -14.757 1.00 94.44 198 ASP A O 1
ATOM 1578 N N . ALA A 1 199 ? 3.775 1.625 -14.051 1.00 93.12 199 ALA A N 1
ATOM 1579 C CA . ALA A 1 199 ? 3.625 2.973 -14.583 1.00 93.12 199 ALA A CA 1
ATOM 1580 C C . ALA A 1 199 ? 3.960 4.018 -13.511 1.00 93.12 199 ALA A C 1
ATOM 1582 O O . ALA A 1 199 ? 3.311 4.064 -12.463 1.00 93.12 199 ALA A O 1
ATOM 1583 N N . VAL A 1 200 ? 4.909 4.916 -13.794 1.00 91.94 200 VAL A N 1
ATOM 1584 C CA . VAL A 1 200 ? 5.313 6.020 -12.900 1.00 91.94 200 VAL A CA 1
ATOM 1585 C C . VAL A 1 200 ? 5.094 7.397 -13.531 1.00 91.94 200 VAL A C 1
ATOM 1587 O O . VAL A 1 200 ? 5.049 7.543 -14.753 1.00 91.94 200 VAL A O 1
ATOM 1590 N N . GLY A 1 201 ? 4.913 8.437 -12.710 1.00 80.12 201 GLY A N 1
ATOM 1591 C CA . GLY A 1 201 ? 4.559 9.787 -13.176 1.00 80.12 201 GLY A CA 1
ATOM 1592 C C . GLY A 1 201 ? 3.342 10.415 -12.495 1.00 80.12 201 GLY A C 1
ATOM 1593 O O . GLY A 1 201 ? 2.832 9.880 -11.521 1.00 80.12 201 GLY A O 1
ATOM 1594 N N . GLY A 1 202 ? 2.973 11.608 -12.979 1.00 63.03 202 GLY A N 1
ATOM 1595 C CA . GLY A 1 202 ? 2.159 12.623 -12.296 1.00 63.03 202 GLY A CA 1
ATOM 1596 C C . GLY A 1 202 ? 0.739 12.235 -11.867 1.00 63.03 202 GLY A C 1
ATOM 1597 O O . GLY A 1 202 ? 0.238 11.151 -12.152 1.00 63.03 202 GLY A O 1
ATOM 1598 N N . GLN A 1 203 ? 0.094 13.171 -11.166 1.00 55.44 203 GLN A N 1
ATOM 1599 C CA . GLN A 1 203 ? -1.218 12.983 -10.546 1.00 55.44 203 GLN A CA 1
ATOM 1600 C C . GLN A 1 203 ? -2.327 12.688 -11.573 1.00 55.44 203 GLN A C 1
ATOM 1602 O O . GLN A 1 203 ? -2.368 13.261 -12.660 1.00 55.44 203 GLN A O 1
ATOM 1607 N N . GLY A 1 204 ? -3.260 11.805 -11.203 1.00 51.88 204 GLY A N 1
ATOM 1608 C CA . GLY A 1 204 ? -4.582 11.708 -11.835 1.00 51.88 204 GLY A CA 1
ATOM 1609 C C . GLY A 1 204 ? -4.738 10.770 -13.041 1.00 51.88 204 GLY A C 1
ATOM 1610 O O . GLY A 1 204 ? -5.867 10.404 -13.349 1.00 51.88 204 GLY A O 1
ATOM 1611 N N . ALA A 1 205 ? -3.664 10.294 -13.681 1.00 50.16 205 ALA A N 1
ATOM 1612 C CA . ALA A 1 205 ? -3.760 9.515 -14.932 1.00 50.16 205 ALA A CA 1
ATOM 1613 C C . ALA A 1 205 ? -3.759 7.978 -14.762 1.00 50.16 205 ALA A C 1
ATOM 1615 O O . ALA A 1 205 ? -3.500 7.243 -15.713 1.00 50.16 205 ALA A O 1
ATOM 1616 N N . GLY A 1 206 ? -4.025 7.470 -13.556 1.00 58.44 206 GLY A N 1
ATOM 1617 C CA . GLY A 1 206 ? -3.972 6.029 -13.284 1.00 58.44 206 GLY A CA 1
ATOM 1618 C C . GLY A 1 206 ? -2.546 5.471 -13.242 1.00 58.44 206 GLY A C 1
ATOM 1619 O O . GLY A 1 206 ? -2.287 4.372 -13.723 1.00 58.44 206 GLY A O 1
ATOM 1620 N N . ILE A 1 207 ? -1.637 6.261 -12.678 1.00 82.94 207 ILE A N 1
ATOM 1621 C CA . ILE A 1 207 ? -0.215 5.980 -12.534 1.00 82.94 207 ILE A CA 1
ATOM 1622 C C . ILE A 1 207 ? 0.059 5.807 -11.039 1.00 82.94 207 ILE A C 1
ATOM 1624 O O . ILE A 1 207 ? -0.113 6.760 -10.285 1.00 82.94 207 ILE A O 1
ATOM 1628 N N . VAL A 1 208 ? 0.440 4.601 -10.612 1.00 88.94 208 VAL A N 1
ATOM 1629 C CA . VAL A 1 208 ? 0.587 4.265 -9.181 1.00 88.94 208 VAL A CA 1
ATOM 1630 C C . VAL A 1 208 ? 1.953 3.680 -8.822 1.00 88.94 208 VAL A C 1
ATOM 1632 O O . VAL A 1 208 ? 2.273 3.546 -7.649 1.00 88.94 208 VAL A O 1
ATOM 1635 N N . GLY A 1 209 ? 2.819 3.395 -9.793 1.00 93.38 209 GLY A N 1
ATOM 1636 C CA . GLY A 1 209 ? 4.123 2.795 -9.511 1.00 93.38 209 GLY A CA 1
ATOM 1637 C C . GLY A 1 209 ? 4.991 3.647 -8.588 1.00 93.38 209 GLY A C 1
ATOM 1638 O O . GLY A 1 209 ? 5.664 3.120 -7.710 1.00 93.38 209 GLY A O 1
ATOM 1639 N N . GLY A 1 210 ? 4.913 4.977 -8.708 1.00 93.44 210 GLY A N 1
ATOM 1640 C CA . GLY A 1 210 ? 5.677 5.878 -7.845 1.00 93.44 210 GLY A CA 1
ATOM 1641 C C . GLY A 1 210 ? 5.246 5.810 -6.376 1.00 93.44 210 GLY A C 1
ATOM 1642 O O . GLY A 1 210 ? 6.096 5.724 -5.493 1.00 93.44 210 GLY A O 1
ATOM 1643 N N . GLN A 1 211 ? 3.933 5.814 -6.111 1.00 92.75 211 GLN A N 1
ATOM 1644 C CA . GLN A 1 211 ? 3.410 5.651 -4.749 1.00 92.75 211 GLN A CA 1
ATOM 1645 C C . GLN A 1 211 ? 3.673 4.245 -4.213 1.00 92.75 211 GLN A C 1
ATOM 1647 O O . GLN A 1 211 ? 4.015 4.121 -3.046 1.00 92.75 211 GLN A O 1
ATOM 1652 N N . THR A 1 212 ? 3.615 3.213 -5.058 1.00 95.81 212 THR A N 1
ATOM 1653 C CA . THR A 1 212 ? 3.939 1.836 -4.669 1.00 95.81 212 THR A CA 1
ATOM 1654 C C . THR A 1 212 ? 5.398 1.693 -4.249 1.00 95.81 212 THR A C 1
ATOM 1656 O O . THR A 1 212 ? 5.653 1.190 -3.165 1.00 95.81 212 THR A O 1
ATOM 1659 N N . ILE A 1 213 ? 6.362 2.187 -5.033 1.00 96.69 213 ILE A N 1
ATOM 1660 C CA . ILE A 1 213 ? 7.793 2.127 -4.676 1.00 96.69 213 ILE A CA 1
ATOM 1661 C C . ILE A 1 213 ? 8.043 2.803 -3.319 1.00 96.69 213 ILE A C 1
ATOM 1663 O O . ILE A 1 213 ? 8.635 2.206 -2.421 1.00 96.69 213 ILE A O 1
ATOM 1667 N N . CYS A 1 214 ? 7.558 4.036 -3.146 1.00 95.81 214 CYS A N 1
ATOM 1668 C CA . CYS A 1 214 ? 7.716 4.762 -1.886 1.00 95.81 214 CYS A CA 1
ATOM 1669 C C . CYS A 1 214 ? 6.969 4.105 -0.720 1.00 95.81 214 CYS A C 1
ATOM 1671 O O . CYS A 1 214 ? 7.456 4.106 0.406 1.00 95.81 214 CYS A O 1
ATOM 1673 N N . GLY A 1 215 ? 5.782 3.573 -0.983 1.00 96.31 215 GLY A N 1
ATOM 1674 C CA . GLY A 1 215 ? 4.934 2.936 0.006 1.00 96.31 215 GLY A CA 1
ATOM 1675 C C . GLY A 1 215 ? 5.531 1.643 0.544 1.00 96.31 215 GLY A C 1
ATOM 1676 O O . GLY A 1 215 ? 5.593 1.453 1.754 1.00 96.31 215 GLY A O 1
ATOM 1677 N N . LEU A 1 216 ? 6.063 0.798 -0.342 1.00 97.81 216 LEU A N 1
ATOM 1678 C CA . LEU A 1 216 ? 6.792 -0.414 0.032 1.00 97.81 216 LEU A CA 1
ATOM 1679 C C . LEU A 1 216 ? 7.993 -0.092 0.932 1.00 97.81 216 LEU A C 1
ATOM 1681 O O . LEU A 1 216 ? 8.149 -0.721 1.975 1.00 97.81 216 LEU A O 1
ATOM 1685 N N . TYR A 1 217 ? 8.768 0.942 0.591 1.00 95.94 217 TYR A N 1
ATOM 1686 C CA . TYR A 1 217 ? 9.866 1.429 1.435 1.00 95.94 217 TYR A CA 1
ATOM 1687 C C . TYR A 1 217 ? 9.387 1.791 2.851 1.00 95.94 217 TYR A C 1
ATOM 1689 O O . TYR A 1 217 ? 10.013 1.448 3.850 1.00 95.94 217 TYR A O 1
ATOM 1697 N N . GLN A 1 218 ? 8.238 2.456 2.966 1.00 94.88 218 GLN A N 1
ATOM 1698 C CA . GLN A 1 218 ? 7.696 2.840 4.268 1.00 94.88 218 GLN A CA 1
ATOM 1699 C C . GLN A 1 218 ? 7.120 1.655 5.060 1.00 94.88 218 GLN A C 1
ATOM 1701 O O . GLN A 1 218 ? 7.323 1.589 6.272 1.00 94.88 218 GLN A O 1
ATOM 1706 N N . ILE A 1 219 ? 6.461 0.695 4.401 1.00 97.31 219 ILE A N 1
ATOM 1707 C CA . ILE A 1 219 ? 5.989 -0.535 5.059 1.00 97.31 219 ILE A CA 1
ATOM 1708 C C . ILE A 1 219 ? 7.168 -1.352 5.585 1.00 97.31 219 ILE A C 1
ATOM 1710 O O . ILE A 1 219 ? 7.089 -1.844 6.709 1.00 97.31 219 ILE A O 1
ATOM 1714 N N . ALA A 1 220 ? 8.268 -1.459 4.829 1.00 96.25 220 ALA A N 1
ATOM 1715 C CA . ALA A 1 220 ? 9.465 -2.189 5.253 1.00 96.25 220 ALA A CA 1
ATOM 1716 C C . ALA A 1 220 ? 9.943 -1.744 6.648 1.00 96.25 220 ALA A C 1
ATOM 1718 O O . ALA A 1 220 ? 10.235 -2.573 7.507 1.00 96.25 220 ALA A O 1
ATOM 1719 N N . ARG A 1 221 ? 9.891 -0.435 6.925 1.00 91.56 221 ARG A N 1
ATOM 1720 C CA . ARG A 1 221 ? 10.282 0.180 8.208 1.00 91.56 221 ARG A CA 1
ATOM 1721 C C . ARG A 1 221 ? 9.311 -0.073 9.365 1.00 91.56 221 ARG A C 1
ATOM 1723 O O . ARG A 1 221 ? 9.620 0.268 10.504 1.00 91.56 221 ARG A O 1
ATOM 1730 N N . MET A 1 222 ? 8.133 -0.617 9.078 1.00 95.62 222 MET A N 1
ATOM 1731 C CA . MET A 1 222 ? 7.107 -0.976 10.060 1.00 95.62 222 MET A CA 1
ATOM 1732 C C . MET A 1 222 ? 6.956 -2.497 10.220 1.00 95.62 222 MET A C 1
ATOM 1734 O O . MET A 1 222 ? 6.196 -2.938 11.078 1.00 95.62 222 MET A O 1
ATOM 1738 N N . LEU A 1 223 ? 7.648 -3.310 9.410 1.00 94.94 223 LEU A N 1
ATOM 1739 C CA . LEU A 1 223 ? 7.459 -4.764 9.390 1.00 94.94 223 LEU A CA 1
ATOM 1740 C C . LEU A 1 223 ? 7.813 -5.456 10.704 1.00 94.94 223 LEU A C 1
ATOM 1742 O O . LEU A 1 223 ? 7.179 -6.458 11.037 1.00 94.94 223 LEU A O 1
ATOM 1746 N N . ASP A 1 224 ? 8.827 -4.953 11.403 1.00 92.44 224 ASP A N 1
ATOM 1747 C CA . ASP A 1 224 ? 9.384 -5.603 12.590 1.00 92.44 224 ASP A CA 1
ATOM 1748 C C . ASP A 1 224 ? 8.674 -5.190 13.890 1.00 92.44 224 ASP A C 1
ATOM 1750 O O . ASP A 1 224 ? 9.059 -5.641 14.967 1.00 92.44 224 ASP A O 1
ATOM 1754 N N . ASP A 1 225 ? 7.622 -4.366 13.809 1.00 96.31 225 ASP A N 1
ATOM 1755 C CA . ASP A 1 225 ? 6.781 -4.055 14.964 1.00 96.31 225 ASP A CA 1
ATOM 1756 C C . ASP A 1 225 ? 5.873 -5.259 15.299 1.00 96.31 225 ASP A C 1
ATOM 1758 O O . ASP A 1 225 ? 4.971 -5.589 14.518 1.00 96.31 225 ASP A O 1
ATOM 1762 N N . PRO A 1 226 ? 6.065 -5.928 16.454 1.00 96.19 226 PRO A N 1
ATOM 1763 C CA . PRO A 1 226 ? 5.289 -7.111 16.819 1.00 96.19 226 PRO A CA 1
ATOM 1764 C C . PRO A 1 226 ? 3.817 -6.801 17.128 1.00 96.19 226 PRO A C 1
ATOM 1766 O O . PRO A 1 226 ? 2.993 -7.720 17.128 1.00 96.19 226 PRO A O 1
ATOM 1769 N N . ALA A 1 227 ? 3.468 -5.533 17.379 1.00 97.75 227 ALA A N 1
ATOM 1770 C CA . ALA A 1 227 ? 2.090 -5.102 17.597 1.00 97.75 227 ALA A CA 1
ATOM 1771 C C . ALA A 1 227 ? 1.295 -4.981 16.286 1.00 97.75 227 ALA A C 1
ATOM 1773 O O . ALA A 1 227 ? 0.077 -4.791 16.325 1.00 97.75 227 ALA A O 1
ATOM 1774 N N . ILE A 1 228 ? 1.961 -5.094 15.130 1.00 98.44 228 ILE A N 1
ATOM 1775 C CA . ILE A 1 228 ? 1.354 -4.948 13.809 1.00 98.44 228 ILE A CA 1
ATOM 1776 C C . ILE A 1 228 ? 1.256 -6.305 13.107 1.00 98.44 228 ILE A C 1
ATOM 1778 O O . ILE A 1 228 ? 2.235 -7.034 12.936 1.00 98.44 228 ILE A O 1
ATOM 1782 N N . ALA A 1 229 ? 0.061 -6.611 12.614 1.00 98.50 229 ALA A N 1
ATOM 1783 C CA . ALA A 1 229 ? -0.148 -7.614 11.579 1.00 98.50 229 ALA A CA 1
ATOM 1784 C C . ALA A 1 229 ? -0.636 -6.953 10.285 1.00 98.50 229 ALA A C 1
ATOM 1786 O O . ALA A 1 229 ? -1.256 -5.892 10.304 1.00 98.50 229 ALA A O 1
ATOM 1787 N N . TRP A 1 230 ? -0.349 -7.585 9.154 1.00 98.44 230 TRP A N 1
ATOM 1788 C CA . TRP A 1 230 ? -0.642 -7.081 7.820 1.00 98.44 230 TRP A CA 1
ATOM 1789 C C . TRP A 1 230 ? -1.607 -8.032 7.128 1.00 98.44 230 TRP A C 1
ATOM 1791 O O . TRP A 1 230 ? -1.296 -9.200 6.878 1.00 98.44 230 TRP A O 1
ATOM 1801 N N . TRP A 1 231 ? -2.807 -7.549 6.831 1.00 98.38 231 TRP A N 1
ATOM 1802 C CA . TRP A 1 231 ? -3.772 -8.307 6.048 1.00 98.38 231 TRP A CA 1
ATOM 1803 C C . TRP A 1 231 ? -3.586 -8.021 4.553 1.00 98.38 231 TRP A C 1
ATOM 1805 O O . TRP A 1 231 ? -3.358 -6.867 4.180 1.00 98.38 231 TRP A O 1
ATOM 1815 N N . PRO A 1 232 ? -3.645 -9.051 3.688 1.00 97.50 232 PRO A N 1
ATOM 1816 C CA . PRO A 1 232 ? -3.951 -10.463 3.979 1.00 97.50 232 PRO A CA 1
ATOM 1817 C C . PRO A 1 232 ? -2.708 -11.361 4.184 1.00 97.50 232 PRO A C 1
ATOM 1819 O O . PRO A 1 232 ? -2.802 -12.588 4.137 1.00 97.50 232 PRO A O 1
ATOM 1822 N N . PHE A 1 233 ? -1.519 -10.777 4.345 1.00 97.75 233 PHE A N 1
ATOM 1823 C CA . PHE A 1 233 ? -0.245 -11.509 4.340 1.00 97.75 233 PHE A CA 1
ATOM 1824 C C . PHE A 1 233 ? -0.060 -12.446 5.539 1.00 97.75 233 PHE A C 1
ATOM 1826 O O . PHE A 1 233 ? 0.516 -13.522 5.390 1.00 97.75 233 PHE A O 1
ATOM 1833 N N . ASP A 1 234 ? -0.575 -12.059 6.706 1.00 97.44 234 ASP A N 1
ATOM 1834 C CA . ASP A 1 234 ? -0.534 -12.878 7.923 1.00 97.44 234 ASP A CA 1
ATOM 1835 C C . ASP A 1 234 ? -1.760 -13.823 8.058 1.00 97.44 234 ASP A C 1
ATOM 1837 O O . ASP A 1 234 ? -1.819 -14.637 8.978 1.00 97.44 234 ASP A O 1
ATOM 1841 N N . GLY A 1 235 ? -2.729 -13.759 7.134 1.00 97.12 235 GLY A N 1
ATOM 1842 C CA . GLY A 1 235 ? -3.981 -14.520 7.160 1.00 97.12 235 GLY A CA 1
ATOM 1843 C C . GLY A 1 235 ? -5.053 -13.931 6.229 1.00 97.12 235 GLY A C 1
ATOM 1844 O O . GLY A 1 235 ? -5.175 -12.723 6.076 1.00 97.12 235 GLY A O 1
ATOM 1845 N N . PHE A 1 236 ? -5.869 -14.773 5.592 1.00 97.19 236 PHE A N 1
ATOM 1846 C CA . PHE A 1 236 ? -6.864 -14.279 4.626 1.00 97.19 236 PHE A CA 1
ATOM 1847 C C . PHE A 1 236 ? -8.164 -13.759 5.245 1.00 97.19 236 PHE A C 1
ATOM 1849 O O . PHE A 1 236 ? -8.915 -13.049 4.580 1.00 97.19 236 PHE A O 1
ATOM 1856 N N . ASP A 1 237 ? -8.428 -14.093 6.504 1.00 97.19 237 ASP A N 1
ATOM 1857 C CA . ASP A 1 237 ? -9.579 -13.613 7.264 1.00 97.19 237 ASP A CA 1
ATOM 1858 C C . ASP A 1 237 ? -9.080 -12.649 8.339 1.00 97.19 237 ASP A C 1
ATOM 1860 O O . ASP A 1 237 ? -8.235 -13.028 9.149 1.00 97.19 237 ASP A O 1
ATOM 1864 N N . ILE A 1 238 ? -9.588 -11.416 8.360 1.00 97.19 238 ILE A N 1
ATOM 1865 C CA . ILE A 1 238 ? -9.200 -10.409 9.356 1.00 97.19 238 ILE A CA 1
ATOM 1866 C C . ILE A 1 238 ? -9.530 -10.818 10.805 1.00 97.19 238 ILE A C 1
ATOM 1868 O O . ILE A 1 238 ? -8.962 -10.263 11.744 1.00 97.19 238 ILE A O 1
ATOM 1872 N N . GLN A 1 239 ? -10.417 -11.801 10.998 1.00 96.38 239 GLN A N 1
ATOM 1873 C CA . GLN A 1 239 ? -10.724 -12.396 12.303 1.00 96.38 239 GLN A CA 1
ATOM 1874 C C . GLN A 1 239 ? -9.832 -13.599 12.656 1.00 96.38 239 GLN A C 1
ATOM 1876 O O . GLN A 1 239 ? -10.016 -14.207 13.709 1.00 96.38 239 GLN A O 1
ATOM 1881 N N . ALA A 1 240 ? -8.867 -13.968 11.808 1.00 96.75 240 ALA A N 1
ATOM 1882 C CA . ALA A 1 240 ? -7.939 -15.053 12.107 1.00 96.75 240 ALA A CA 1
ATOM 1883 C C . ALA A 1 240 ? -7.066 -14.743 13.336 1.00 96.75 240 ALA A C 1
ATOM 1885 O O . ALA A 1 240 ? -6.709 -13.593 13.595 1.00 96.75 240 ALA A O 1
ATOM 1886 N N . GLU A 1 241 ? -6.634 -15.798 14.033 1.00 96.94 241 GLU A N 1
ATOM 1887 C CA . GLU A 1 241 ? -5.797 -15.717 15.242 1.00 96.94 241 GLU A CA 1
ATOM 1888 C C . GLU A 1 241 ? -4.531 -14.868 15.047 1.00 96.94 241 GLU A C 1
ATOM 1890 O O . GLU A 1 241 ? -4.093 -14.166 15.953 1.00 96.94 241 GLU A O 1
ATOM 1895 N N . ALA A 1 242 ? -3.971 -14.849 13.832 1.00 96.81 242 ALA A N 1
ATOM 1896 C CA . ALA A 1 242 ? -2.800 -14.040 13.497 1.00 96.81 242 ALA A CA 1
ATOM 1897 C C . ALA A 1 242 ? -2.983 -12.529 13.761 1.00 96.81 242 ALA A C 1
ATOM 1899 O O . ALA A 1 242 ? -1.983 -11.825 13.952 1.00 96.81 242 ALA A O 1
ATOM 1900 N N . TYR A 1 243 ? -4.235 -12.054 13.787 1.00 98.19 243 TYR A N 1
ATOM 1901 C CA . TYR A 1 243 ? -4.639 -10.665 14.011 1.00 98.19 243 TYR A CA 1
ATOM 1902 C C . TYR A 1 243 ? -5.127 -10.383 15.438 1.00 98.19 243 TYR A C 1
ATOM 1904 O O . TYR A 1 243 ? -5.322 -9.214 15.791 1.00 98.19 243 TYR A O 1
ATOM 1912 N N . ALA A 1 244 ? -5.331 -11.414 16.265 1.00 96.62 244 ALA A N 1
ATOM 1913 C CA . ALA A 1 244 ? -5.835 -11.266 17.625 1.00 96.62 244 ALA A CA 1
ATOM 1914 C C . ALA A 1 244 ? -4.899 -10.376 18.463 1.00 96.62 244 ALA A C 1
ATOM 1916 O O . ALA A 1 244 ? -3.681 -10.541 18.458 1.00 96.62 244 ALA A O 1
ATOM 1917 N N . GLY A 1 245 ? -5.471 -9.373 19.139 1.00 96.75 245 GLY A N 1
ATOM 1918 C CA . GLY A 1 245 ? -4.722 -8.435 19.986 1.00 96.75 245 GLY A CA 1
ATOM 1919 C C . GLY A 1 245 ? -3.775 -7.469 19.258 1.00 96.75 245 GLY A C 1
ATOM 1920 O O . GLY A 1 245 ? -3.119 -6.672 19.921 1.00 96.75 245 GLY A O 1
ATOM 1921 N N . LYS A 1 246 ? -3.704 -7.497 17.921 1.00 98.56 246 LYS A N 1
ATOM 1922 C CA . LYS A 1 246 ? -2.813 -6.632 17.132 1.00 98.56 246 LYS A CA 1
ATOM 1923 C C . LYS A 1 246 ? -3.540 -5.448 16.506 1.00 98.56 246 LYS A C 1
ATOM 1925 O O . LYS A 1 246 ? -4.760 -5.475 16.308 1.00 98.56 246 LYS A O 1
ATOM 1930 N N . HIS A 1 247 ? -2.762 -4.433 16.145 1.00 98.81 247 HIS A N 1
ATOM 1931 C CA . HIS A 1 247 ? -3.143 -3.472 15.119 1.00 98.81 247 HIS A CA 1
ATOM 1932 C C . HIS A 1 247 ? -3.048 -4.139 13.747 1.00 98.81 247 HIS A C 1
ATOM 1934 O O . HIS A 1 247 ? -2.154 -4.954 13.510 1.00 98.81 247 HIS A O 1
ATOM 1940 N N . VAL A 1 248 ? -3.958 -3.798 12.840 1.00 98.81 248 VAL A N 1
ATOM 1941 C CA . VAL A 1 248 ? -4.025 -4.436 11.523 1.00 98.81 248 VAL A CA 1
ATOM 1942 C C . VAL A 1 248 ? -3.829 -3.396 10.430 1.00 98.81 248 VAL A C 1
ATOM 1944 O O . VAL A 1 248 ? -4.626 -2.470 10.287 1.00 98.81 248 VAL A O 1
ATOM 1947 N N . GLY A 1 249 ? -2.748 -3.562 9.670 1.00 98.62 249 GLY A N 1
ATOM 1948 C CA . GLY A 1 249 ? -2.470 -2.813 8.454 1.00 98.62 249 GLY A CA 1
ATOM 1949 C C . GLY A 1 249 ? -3.152 -3.470 7.259 1.00 98.62 249 GLY A C 1
ATOM 1950 O O . GLY A 1 249 ? -2.965 -4.666 7.030 1.00 98.62 249 GLY A O 1
ATOM 1951 N N . ILE A 1 250 ? -3.917 -2.700 6.488 1.00 98.44 250 ILE A N 1
ATOM 1952 C CA . ILE A 1 250 ? -4.623 -3.172 5.288 1.00 98.44 250 ILE A CA 1
ATOM 1953 C C . ILE A 1 250 ? -4.358 -2.269 4.089 1.00 98.44 250 ILE A C 1
ATOM 1955 O O . ILE A 1 250 ? -4.183 -1.061 4.250 1.00 98.44 250 ILE A O 1
ATOM 1959 N N . GLU A 1 251 ? -4.349 -2.845 2.890 1.00 97.75 251 GLU A N 1
ATOM 1960 C CA . GLU A 1 251 ? -4.306 -2.074 1.650 1.00 97.75 251 GLU A CA 1
ATOM 1961 C C . GLU A 1 251 ? -5.708 -1.560 1.308 1.00 97.75 251 GLU A C 1
ATOM 1963 O O . GLU A 1 251 ? -6.658 -2.345 1.215 1.00 97.75 251 GLU A O 1
ATOM 1968 N N . ILE A 1 252 ? -5.835 -0.248 1.091 1.00 95.56 252 ILE A N 1
ATOM 1969 C CA . ILE A 1 252 ? -7.079 0.383 0.641 1.00 95.56 252 ILE A CA 1
ATOM 1970 C C . ILE A 1 252 ? -6.964 0.849 -0.808 1.00 95.56 252 ILE A C 1
ATOM 1972 O O . ILE A 1 252 ? -5.912 1.278 -1.273 1.00 95.56 252 ILE A O 1
ATOM 1976 N N . TYR A 1 253 ? -8.091 0.834 -1.513 1.00 94.31 253 TYR A N 1
ATOM 1977 C CA . TYR A 1 253 ? -8.245 1.570 -2.760 1.00 94.31 253 TYR A CA 1
ATOM 1978 C C . TYR A 1 253 ? -9.444 2.504 -2.611 1.00 94.31 253 TYR A C 1
ATOM 1980 O O . TYR A 1 253 ? -10.582 2.047 -2.717 1.00 94.31 253 TYR A O 1
ATOM 1988 N N . PRO A 1 254 ? -9.234 3.808 -2.364 1.00 93.00 254 PRO A N 1
ATOM 1989 C CA . PRO A 1 254 ? -10.310 4.728 -2.007 1.00 93.00 254 PRO A CA 1
ATOM 1990 C C . PRO A 1 254 ? -11.492 4.743 -2.980 1.00 93.00 254 PRO A C 1
ATOM 1992 O O . PRO A 1 254 ? -12.639 4.861 -2.568 1.00 93.00 254 PRO A O 1
ATOM 1995 N N . SER A 1 255 ? -11.262 4.527 -4.279 1.00 89.38 255 SER A N 1
ATOM 1996 C CA . SER A 1 255 ? -12.351 4.455 -5.270 1.00 89.38 255 SER A CA 1
ATOM 1997 C C . SER A 1 255 ? -13.228 3.192 -5.173 1.00 89.38 255 SER A C 1
ATOM 1999 O O . SER A 1 255 ? -14.274 3.138 -5.822 1.00 89.38 255 SER A O 1
ATOM 2001 N N . ALA A 1 256 ? -12.812 2.178 -4.408 1.00 89.12 256 ALA A N 1
ATOM 2002 C CA . ALA A 1 256 ? -13.629 1.018 -4.047 1.00 89.12 256 ALA A CA 1
ATOM 2003 C C . ALA A 1 256 ? -14.504 1.274 -2.806 1.00 89.12 256 ALA A C 1
ATOM 2005 O O . ALA A 1 256 ? -15.535 0.622 -2.655 1.00 89.12 256 ALA A O 1
ATOM 2006 N N . LEU A 1 257 ? -14.107 2.221 -1.944 1.00 91.00 257 LEU A N 1
ATOM 2007 C CA . LEU A 1 257 ? -14.741 2.491 -0.647 1.00 91.00 257 LEU A CA 1
ATOM 2008 C C . LEU A 1 257 ? -15.575 3.780 -0.635 1.00 91.00 257 LEU A C 1
ATOM 2010 O O . LEU A 1 257 ? -16.613 3.849 0.021 1.00 91.00 257 LEU A O 1
ATOM 2014 N N . ARG A 1 258 ? -15.136 4.816 -1.357 1.00 91.69 258 ARG A N 1
ATOM 2015 C CA . ARG A 1 258 ? -15.802 6.118 -1.402 1.00 91.69 258 ARG A CA 1
ATOM 2016 C C . ARG A 1 258 ? -17.161 6.007 -2.105 1.00 91.69 258 ARG A C 1
ATOM 2018 O O . ARG A 1 258 ? -17.229 5.444 -3.202 1.00 91.69 258 ARG A O 1
ATOM 2025 N N . PRO A 1 259 ? -18.230 6.607 -1.548 1.00 90.31 259 PRO A N 1
ATOM 2026 C CA . PRO A 1 259 ? -19.518 6.667 -2.224 1.00 90.31 259 PRO A CA 1
ATOM 2027 C C . PRO A 1 259 ? -19.415 7.314 -3.609 1.00 90.31 259 PRO A C 1
ATOM 2029 O O . PRO A 1 259 ? -18.770 8.342 -3.786 1.00 90.31 259 PRO A O 1
ATOM 2032 N N . VAL A 1 260 ? -20.124 6.748 -4.586 1.00 86.75 260 VAL A N 1
ATOM 2033 C CA . VAL A 1 260 ? -20.058 7.156 -6.004 1.00 86.75 260 VAL A CA 1
ATOM 2034 C C . VAL A 1 260 ? -20.381 8.639 -6.240 1.00 86.75 260 VAL A C 1
ATOM 2036 O O . VAL A 1 260 ? -19.901 9.220 -7.209 1.00 86.75 260 VAL A O 1
ATOM 2039 N N . HIS A 1 261 ? -21.205 9.245 -5.383 1.00 89.19 261 HIS A N 1
ATOM 2040 C CA . HIS A 1 261 ? -21.620 10.645 -5.506 1.00 89.19 261 HIS A CA 1
ATOM 2041 C C . HIS A 1 261 ? -20.612 11.639 -4.910 1.00 89.19 261 HIS A C 1
ATOM 2043 O O . HIS A 1 261 ? -20.760 12.842 -5.117 1.00 89.19 261 HIS A O 1
ATOM 2049 N N . VAL A 1 262 ? -19.612 11.165 -4.163 1.00 90.31 262 VAL A N 1
ATOM 2050 C CA . VAL A 1 262 ? -18.579 12.025 -3.584 1.00 90.31 262 VAL A CA 1
ATOM 2051 C C . VAL A 1 262 ? -17.474 12.224 -4.615 1.00 90.31 262 VAL A C 1
ATOM 2053 O O . VAL A 1 262 ? -16.944 11.263 -5.179 1.00 90.31 262 VAL A O 1
ATOM 2056 N N . ALA A 1 263 ? -17.136 13.489 -4.863 1.00 89.81 263 ALA A N 1
ATOM 2057 C CA . ALA A 1 263 ? -16.068 13.858 -5.778 1.00 89.81 263 ALA A CA 1
ATOM 2058 C C . ALA A 1 263 ? -14.712 13.310 -5.314 1.00 89.81 263 ALA A C 1
ATOM 2060 O O . ALA A 1 263 ? -14.480 13.048 -4.132 1.00 89.81 263 ALA A O 1
ATOM 2061 N N . ARG A 1 264 ? -13.805 13.134 -6.276 1.00 89.25 264 ARG A N 1
ATOM 2062 C CA . ARG A 1 264 ? -12.445 12.719 -5.966 1.00 89.25 264 ARG A CA 1
ATOM 2063 C C . ARG A 1 264 ? -11.578 13.901 -5.560 1.00 89.25 264 ARG A C 1
ATOM 2065 O O . ARG A 1 264 ? -11.337 14.774 -6.388 1.00 89.25 264 ARG A O 1
ATOM 2072 N N . ASP A 1 265 ? -11.040 13.828 -4.352 1.00 91.94 265 ASP A N 1
ATOM 2073 C CA . ASP A 1 265 ? -9.909 14.615 -3.872 1.00 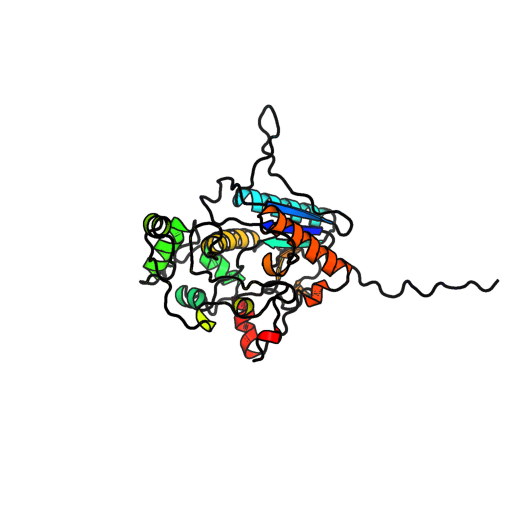91.94 265 ASP A CA 1
ATOM 2074 C C . ASP A 1 265 ? -9.171 13.859 -2.750 1.00 91.94 265 ASP A C 1
ATOM 2076 O O . ASP A 1 265 ? -9.686 12.867 -2.222 1.00 91.94 265 ASP A O 1
ATOM 2080 N N . ASP A 1 266 ? -7.968 14.336 -2.423 1.00 90.81 266 ASP A N 1
ATOM 2081 C CA . ASP A 1 266 ? -7.052 13.725 -1.453 1.00 90.81 266 ASP A CA 1
ATOM 2082 C C . ASP A 1 266 ? -7.671 13.621 -0.038 1.00 90.81 266 ASP A C 1
ATOM 2084 O O . ASP A 1 266 ? -7.444 12.658 0.697 1.00 90.81 266 ASP A O 1
ATOM 2088 N N . ASP A 1 267 ? -8.459 14.620 0.383 1.00 94.50 267 ASP A N 1
ATOM 2089 C CA . ASP A 1 267 ? -9.100 14.629 1.704 1.00 94.50 267 ASP A CA 1
ATOM 2090 C C . ASP A 1 267 ? -10.275 13.634 1.731 1.00 94.50 267 ASP A C 1
ATOM 2092 O O . ASP A 1 267 ? -10.409 12.859 2.679 1.00 94.50 267 ASP A O 1
ATOM 2096 N N . ALA A 1 268 ? -11.082 13.590 0.670 1.00 94.25 268 ALA A N 1
ATOM 2097 C CA . ALA A 1 268 ? -12.194 12.664 0.503 1.00 94.25 268 ALA A CA 1
ATOM 2098 C C . ALA A 1 268 ? -11.729 11.203 0.409 1.00 94.25 268 ALA A C 1
ATOM 2100 O O . ALA A 1 268 ? -12.403 10.326 0.952 1.00 94.25 268 ALA A O 1
ATOM 2101 N N . ASP A 1 269 ? -10.603 10.927 -0.261 1.00 93.94 269 ASP A N 1
ATOM 2102 C CA . ASP A 1 269 ? -10.023 9.581 -0.370 1.00 93.94 269 ASP A CA 1
ATOM 2103 C C . ASP A 1 269 ? -9.668 9.022 1.028 1.00 93.94 269 ASP A C 1
ATOM 2105 O O . ASP A 1 269 ? -10.113 7.925 1.390 1.00 93.94 269 ASP A O 1
ATOM 2109 N N . ALA A 1 270 ? -8.978 9.801 1.867 1.00 96.00 270 ALA A N 1
ATOM 2110 C CA . ALA A 1 270 ? -8.642 9.401 3.238 1.00 96.00 270 ALA A CA 1
ATOM 2111 C C . ALA A 1 270 ? -9.862 9.388 4.184 1.00 96.00 270 ALA A C 1
ATOM 2113 O O . ALA A 1 270 ? -10.076 8.412 4.911 1.00 96.00 270 ALA A O 1
ATOM 2114 N N . TYR A 1 271 ? -10.690 10.441 4.161 1.00 97.56 271 TYR A N 1
ATOM 2115 C CA . TYR A 1 271 ? -11.867 10.581 5.030 1.00 97.56 271 TYR A CA 1
ATOM 2116 C C . TYR A 1 271 ? -12.865 9.437 4.821 1.00 97.56 271 TYR A C 1
ATOM 2118 O O . TYR A 1 271 ? -13.280 8.791 5.786 1.00 97.56 271 TYR A O 1
ATOM 2126 N N . HIS A 1 272 ? -13.229 9.139 3.569 1.00 96.12 272 HIS A N 1
ATOM 2127 C CA . HIS A 1 272 ? -14.216 8.095 3.292 1.00 96.12 272 HIS A CA 1
ATOM 2128 C C . HIS A 1 272 ? -13.668 6.681 3.479 1.00 96.12 272 HIS A C 1
ATOM 2130 O O . HIS A 1 272 ? -14.455 5.781 3.766 1.00 96.12 272 HIS A O 1
ATOM 2136 N N . SER A 1 273 ? -12.350 6.479 3.394 1.00 96.31 273 SER A N 1
ATOM 2137 C CA . SER A 1 273 ? -11.735 5.201 3.769 1.00 96.31 273 SER A CA 1
ATOM 2138 C C . SER A 1 273 ? -11.885 4.936 5.273 1.00 96.31 273 SER A C 1
ATOM 2140 O O . SER A 1 273 ? -12.352 3.863 5.655 1.00 96.31 273 SER A O 1
ATOM 2142 N N . CYS A 1 274 ? -11.606 5.938 6.123 1.00 96.94 274 CYS A N 1
ATOM 2143 C CA . CYS A 1 274 ? -11.903 5.886 7.562 1.00 96.94 274 CYS A CA 1
ATOM 2144 C C . CYS A 1 274 ? -13.383 5.601 7.828 1.00 96.94 274 CYS A C 1
ATOM 2146 O O . CYS A 1 274 ? -13.713 4.679 8.572 1.00 96.94 274 CYS A O 1
ATOM 2148 N N . LEU A 1 275 ? -14.265 6.394 7.215 1.00 97.00 275 LEU A N 1
ATOM 2149 C CA . LEU A 1 275 ? -15.703 6.320 7.449 1.00 97.00 275 LEU A CA 1
ATOM 2150 C C . LEU A 1 275 ? -16.272 4.949 7.065 1.00 97.00 275 LEU A C 1
ATOM 2152 O O . LEU A 1 275 ? -16.920 4.298 7.878 1.00 97.00 275 LEU A O 1
ATOM 2156 N N . CYS A 1 276 ? -15.980 4.484 5.848 1.00 96.12 276 CYS A N 1
ATOM 2157 C CA . CYS A 1 276 ? -16.512 3.231 5.322 1.00 96.12 276 CYS A CA 1
ATOM 2158 C C . CYS A 1 276 ? -16.103 2.029 6.178 1.00 96.12 276 CYS A C 1
ATOM 2160 O O . CYS A 1 276 ? -16.920 1.143 6.424 1.00 96.12 276 CYS A O 1
ATOM 2162 N N . LEU A 1 277 ? -14.843 1.976 6.616 1.00 97.31 277 LEU A N 1
ATOM 2163 C CA . LEU A 1 277 ? -14.329 0.829 7.361 1.00 97.31 277 LEU A CA 1
ATOM 2164 C C . LEU A 1 277 ? -14.764 0.844 8.827 1.00 97.31 277 LEU A C 1
ATOM 2166 O O . LEU A 1 277 ? -15.108 -0.214 9.347 1.00 97.31 277 LEU A O 1
ATOM 2170 N N . ARG A 1 278 ? -14.855 2.026 9.452 1.00 97.69 278 ARG A N 1
ATOM 2171 C CA . ARG A 1 278 ? -15.496 2.193 10.766 1.00 97.69 278 ARG A CA 1
ATOM 2172 C C . ARG A 1 278 ? -16.946 1.724 10.738 1.00 97.69 278 ARG A C 1
ATOM 2174 O O . ARG A 1 278 ? -17.365 0.956 11.598 1.00 97.69 278 ARG A O 1
ATOM 2181 N N . ASP A 1 279 ? -17.713 2.182 9.752 1.00 97.00 279 ASP A N 1
ATOM 2182 C CA . ASP A 1 279 ? -19.139 1.870 9.658 1.00 97.00 279 ASP A CA 1
ATOM 2183 C C . ASP A 1 279 ? -19.369 0.389 9.339 1.00 97.00 279 ASP A C 1
ATOM 2185 O O . ASP A 1 279 ? -20.291 -0.221 9.877 1.00 97.00 279 ASP A O 1
ATOM 2189 N N . ALA A 1 280 ? -18.504 -0.215 8.515 1.00 96.19 280 ALA A N 1
ATOM 2190 C CA . ALA A 1 280 ? -18.529 -1.652 8.272 1.00 96.19 280 ALA A CA 1
ATOM 2191 C C . ALA A 1 280 ? -18.239 -2.451 9.548 1.00 96.19 280 ALA A C 1
ATOM 2193 O O . ALA A 1 280 ? -18.922 -3.436 9.797 1.00 96.19 280 ALA A O 1
ATOM 2194 N N . ASP A 1 281 ? -17.272 -2.036 10.364 1.00 97.31 281 ASP A N 1
ATOM 2195 C CA . ASP A 1 281 ? -16.931 -2.721 11.616 1.00 97.31 281 ASP A CA 1
ATOM 2196 C C . ASP A 1 281 ? -18.036 -2.579 12.671 1.00 97.31 281 ASP A C 1
ATOM 2198 O O . ASP A 1 281 ? -18.475 -3.564 13.256 1.00 97.31 281 ASP A O 1
ATOM 2202 N N . ARG A 1 282 ? -18.602 -1.373 12.824 1.00 95.81 282 ARG A N 1
ATOM 2203 C CA . ARG A 1 282 ? -19.777 -1.134 13.683 1.00 95.81 282 ARG A CA 1
ATOM 2204 C C . ARG A 1 282 ? -20.999 -1.956 13.300 1.00 95.81 282 ARG A C 1
ATOM 2206 O O . ARG A 1 282 ? -21.826 -2.241 14.161 1.00 95.81 282 ARG A O 1
ATOM 2213 N N . ALA A 1 283 ? -21.144 -2.269 12.018 1.00 95.12 283 ALA A N 1
ATOM 2214 C CA . ALA A 1 283 ? -22.251 -3.051 11.489 1.00 95.12 283 ALA A CA 1
ATOM 2215 C C . ALA A 1 283 ? -21.945 -4.558 11.401 1.00 95.12 283 ALA A C 1
ATOM 2217 O O . ALA A 1 283 ? -22.700 -5.264 10.738 1.00 95.12 283 ALA A O 1
ATOM 2218 N N . ASP A 1 284 ? -20.845 -5.037 12.003 1.00 94.06 284 ASP A N 1
ATOM 2219 C CA . ASP A 1 284 ? -20.372 -6.432 11.915 1.00 94.06 284 ASP A CA 1
ATOM 2220 C C . ASP A 1 284 ? -20.207 -6.940 10.467 1.00 94.06 284 ASP A C 1
ATOM 2222 O O . ASP A 1 284 ? -20.402 -8.103 10.125 1.00 94.06 284 ASP A O 1
ATOM 2226 N N . ASN A 1 285 ? -19.854 -6.028 9.564 1.00 94.88 285 ASN A N 1
ATOM 2227 C CA . ASN A 1 285 ? -19.699 -6.280 8.135 1.00 94.88 285 ASN A CA 1
ATOM 2228 C C . ASN A 1 285 ? -18.255 -6.047 7.653 1.00 94.88 285 ASN A C 1
ATOM 2230 O O . ASN A 1 285 ? -17.971 -6.196 6.463 1.00 94.88 285 ASN A O 1
ATOM 2234 N N . LEU A 1 286 ? -17.320 -5.691 8.544 1.00 95.88 286 LEU A N 1
ATOM 2235 C CA . LEU A 1 286 ? -15.911 -5.509 8.178 1.00 95.88 286 LEU A CA 1
ATOM 2236 C C . LEU A 1 286 ? -15.303 -6.808 7.644 1.00 95.88 286 LEU A C 1
ATOM 2238 O O . LEU A 1 286 ? -14.588 -6.775 6.644 1.00 95.88 286 LEU A O 1
ATOM 2242 N N . ARG A 1 287 ? -15.640 -7.956 8.247 1.00 94.75 287 ARG A N 1
ATOM 2243 C CA . ARG A 1 287 ? -15.169 -9.261 7.769 1.00 94.75 287 ARG A CA 1
ATOM 2244 C C . ARG A 1 287 ? -15.528 -9.495 6.305 1.00 94.75 287 ARG A C 1
ATOM 2246 O O . ARG A 1 287 ? -14.673 -9.937 5.554 1.00 94.75 287 ARG A O 1
ATOM 2253 N N . ALA A 1 288 ? -16.743 -9.150 5.879 1.00 93.19 288 ALA A N 1
ATOM 2254 C CA . ALA A 1 288 ? -17.166 -9.317 4.487 1.00 93.19 288 ALA A CA 1
ATOM 2255 C C . ALA A 1 288 ? -16.331 -8.479 3.499 1.00 93.19 288 ALA A C 1
ATOM 2257 O O . ALA A 1 288 ? -16.224 -8.837 2.332 1.00 93.19 288 ALA A O 1
ATOM 2258 N N . LEU A 1 289 ? -15.725 -7.376 3.954 1.00 93.88 289 LEU A N 1
ATOM 2259 C CA . LEU A 1 289 ? -14.808 -6.568 3.145 1.00 93.88 289 LEU A CA 1
ATOM 2260 C C . LEU A 1 289 ? -13.356 -7.064 3.211 1.00 93.88 289 LEU A C 1
ATOM 2262 O O . LEU A 1 289 ? -12.580 -6.777 2.298 1.00 93.88 289 LEU A O 1
ATOM 2266 N N . ALA A 1 290 ? -12.989 -7.765 4.287 1.00 95.19 290 ALA A N 1
ATOM 2267 C CA . ALA A 1 290 ? -11.627 -8.174 4.622 1.00 95.19 290 ALA A CA 1
ATOM 2268 C C . ALA A 1 290 ? -11.506 -9.697 4.847 1.00 95.19 290 ALA A C 1
ATOM 2270 O O . ALA A 1 290 ? -10.815 -10.168 5.755 1.00 95.19 290 ALA A O 1
ATOM 2271 N N . VAL A 1 291 ? -12.179 -10.472 3.994 1.00 95.12 291 VAL A N 1
ATOM 2272 C CA . VAL A 1 291 ? -12.025 -11.923 3.889 1.00 95.12 291 VAL A CA 1
ATOM 2273 C C . VAL A 1 291 ? -11.711 -12.290 2.445 1.00 95.12 291 VAL A C 1
ATOM 2275 O O . VAL A 1 291 ? -12.377 -11.837 1.517 1.00 95.12 291 VAL A O 1
ATOM 2278 N N . VAL A 1 292 ? -10.693 -13.123 2.250 1.00 92.88 292 VAL A N 1
ATOM 2279 C CA . VAL A 1 292 ? -10.365 -13.706 0.947 1.00 92.88 292 VAL A CA 1
ATOM 2280 C C . VAL A 1 292 ? -10.489 -15.219 1.071 1.00 92.88 292 VAL A C 1
ATOM 2282 O O . VAL A 1 292 ? -9.823 -15.838 1.897 1.00 92.88 292 VAL A O 1
ATOM 2285 N N . THR A 1 293 ? -11.318 -15.840 0.235 1.00 91.88 293 THR A N 1
ATOM 2286 C CA . THR A 1 293 ? -11.459 -17.306 0.202 1.00 91.88 293 THR A CA 1
ATOM 2287 C C . THR A 1 293 ? -10.967 -17.829 -1.142 1.00 91.88 293 THR A C 1
ATOM 2289 O O . THR A 1 293 ? -11.773 -18.195 -1.993 1.00 91.88 293 THR A O 1
ATOM 2292 N N . PRO A 1 294 ? -9.647 -17.813 -1.396 1.00 88.25 294 PRO A N 1
ATOM 2293 C CA . PRO A 1 294 ? -9.157 -18.095 -2.731 1.00 88.25 294 PRO A CA 1
ATOM 2294 C C . PRO A 1 294 ? -9.125 -19.600 -3.034 1.00 88.25 294 PRO A C 1
ATOM 2296 O O . PRO A 1 294 ? -8.889 -20.413 -2.119 1.00 88.25 294 PRO A O 1
ATOM 2299 N N . PRO A 1 295 ? -9.264 -19.968 -4.323 1.00 91.38 295 PRO A N 1
ATOM 2300 C CA . PRO A 1 295 ? -8.912 -21.291 -4.824 1.00 91.38 295 PRO A CA 1
ATOM 2301 C C . PRO A 1 295 ? -7.523 -21.727 -4.343 1.00 91.38 295 PRO A C 1
ATOM 2303 O O . PRO A 1 295 ? -6.626 -20.900 -4.152 1.00 91.38 295 PRO A O 1
ATOM 2306 N N . ALA A 1 296 ? -7.347 -23.028 -4.097 1.00 92.50 296 ALA A N 1
ATOM 2307 C CA . ALA A 1 296 ? -6.138 -23.563 -3.466 1.00 92.50 296 ALA A CA 1
ATOM 2308 C C . ALA A 1 296 ? -4.853 -23.223 -4.241 1.00 92.50 296 ALA A C 1
ATOM 2310 O O . ALA A 1 296 ? -3.839 -22.900 -3.627 1.00 92.50 296 ALA A O 1
ATOM 2311 N N . ASP A 1 297 ? -4.928 -23.234 -5.568 1.00 93.19 297 ASP A N 1
ATOM 2312 C CA . ASP A 1 297 ? -3.862 -22.903 -6.516 1.00 93.19 297 ASP A CA 1
ATOM 2313 C C . ASP A 1 297 ? -3.512 -21.405 -6.558 1.00 93.19 297 ASP A C 1
ATOM 2315 O O . ASP A 1 297 ? -2.404 -21.042 -6.950 1.00 93.19 297 ASP A O 1
ATOM 2319 N N . LEU A 1 298 ? -4.405 -20.525 -6.091 1.00 94.06 298 LEU A N 1
ATOM 2320 C CA . LEU A 1 298 ? -4.175 -19.076 -6.040 1.00 94.06 298 LEU A CA 1
ATOM 2321 C C . LEU A 1 298 ? -3.679 -18.582 -4.672 1.00 94.06 298 LEU A C 1
ATOM 2323 O O . LEU A 1 298 ? -3.262 -17.428 -4.547 1.00 94.06 298 LEU A O 1
ATOM 2327 N N . ARG A 1 299 ? -3.679 -19.437 -3.640 1.00 94.25 299 ARG A N 1
ATOM 2328 C CA . ARG A 1 299 ? -3.309 -19.059 -2.261 1.00 94.25 299 ARG A CA 1
ATOM 2329 C C . ARG A 1 299 ? -1.912 -18.464 -2.164 1.00 94.25 299 ARG A C 1
ATOM 2331 O O . ARG A 1 299 ? -1.742 -17.394 -1.583 1.00 94.25 299 ARG A O 1
ATOM 2338 N N . ASP A 1 300 ? -0.916 -19.132 -2.732 1.00 94.38 300 ASP A N 1
ATOM 2339 C CA . ASP A 1 300 ? 0.473 -18.678 -2.615 1.00 94.38 300 ASP A CA 1
ATOM 2340 C C . ASP A 1 300 ? 0.721 -17.400 -3.415 1.00 94.38 300 ASP A C 1
ATOM 2342 O O . ASP A 1 300 ? 1.470 -16.523 -2.978 1.00 94.38 300 ASP A O 1
ATOM 2346 N N . ARG A 1 301 ? 0.000 -17.226 -4.527 1.00 94.75 301 ARG A N 1
ATOM 2347 C CA . ARG A 1 301 ? 0.015 -15.975 -5.279 1.00 94.75 301 ARG A CA 1
ATOM 2348 C C . ARG A 1 301 ? -0.528 -14.814 -4.444 1.00 94.75 301 ARG A C 1
ATOM 2350 O O . ARG A 1 301 ? 0.159 -13.802 -4.327 1.00 94.75 301 ARG A O 1
ATOM 2357 N N . ILE A 1 302 ? -1.689 -14.969 -3.803 1.00 95.44 302 ILE A N 1
ATOM 2358 C CA . ILE A 1 302 ? -2.278 -13.921 -2.948 1.00 95.44 302 ILE A CA 1
ATOM 2359 C C . ILE A 1 302 ? -1.413 -13.651 -1.713 1.00 95.44 302 ILE A C 1
ATOM 2361 O O . ILE A 1 302 ? -1.245 -12.497 -1.330 1.00 95.44 302 ILE A O 1
ATOM 2365 N N . ARG A 1 303 ? -0.770 -14.669 -1.127 1.00 96.00 303 ARG A N 1
ATOM 2366 C CA . ARG A 1 303 ? 0.234 -14.462 -0.063 1.00 96.00 303 ARG A CA 1
ATOM 2367 C C . ARG A 1 303 ? 1.443 -13.651 -0.526 1.00 96.00 303 ARG A C 1
ATOM 2369 O O . ARG A 1 303 ? 2.082 -13.004 0.295 1.00 96.00 303 ARG A O 1
ATOM 2376 N N . GLY A 1 304 ? 1.788 -13.705 -1.811 1.00 96.12 304 GLY A N 1
ATOM 2377 C CA . GLY A 1 304 ? 2.899 -12.949 -2.383 1.00 96.12 304 GLY A CA 1
ATOM 2378 C C . GLY A 1 304 ? 2.531 -11.529 -2.820 1.00 96.12 304 GLY A C 1
ATOM 2379 O O . GLY A 1 304 ? 3.361 -10.626 -2.703 1.00 96.12 304 GLY A O 1
ATOM 2380 N N . GLU A 1 305 ? 1.321 -11.322 -3.341 1.00 95.75 305 GLU A N 1
ATOM 2381 C CA . GLU A 1 305 ? 0.914 -10.055 -3.970 1.00 95.75 305 GLU A CA 1
ATOM 2382 C C . GLU A 1 305 ? -0.148 -9.257 -3.179 1.00 95.75 305 GLU A C 1
ATOM 2384 O O . GLU A 1 305 ? -0.342 -8.064 -3.420 1.00 95.75 305 GLU A O 1
ATOM 2389 N N . GLY A 1 306 ? -0.785 -9.876 -2.187 1.00 96.62 306 GLY A N 1
ATOM 2390 C CA . GLY A 1 306 ? -1.770 -9.246 -1.314 1.00 96.62 306 GLY A CA 1
ATOM 2391 C C . GLY A 1 306 ? -3.176 -9.154 -1.911 1.00 96.62 306 GLY A C 1
ATOM 2392 O O . GLY A 1 306 ? -3.480 -9.712 -2.967 1.00 96.62 306 GLY A O 1
ATOM 2393 N N . TRP A 1 307 ? -4.043 -8.438 -1.197 1.00 97.31 307 TRP A N 1
ATOM 2394 C CA . TRP A 1 307 ? -5.428 -8.164 -1.572 1.00 97.31 307 TRP A CA 1
ATOM 2395 C C . TRP A 1 307 ? -5.836 -6.793 -1.043 1.00 97.31 307 TRP A C 1
ATOM 2397 O O . TRP A 1 307 ? -5.367 -6.371 0.013 1.00 97.31 307 TRP A O 1
ATOM 2407 N N . ILE A 1 308 ? -6.707 -6.109 -1.776 1.00 97.00 308 ILE A N 1
ATOM 2408 C CA . ILE A 1 308 ? -7.235 -4.800 -1.392 1.00 97.00 308 ILE A CA 1
ATOM 2409 C C . ILE A 1 308 ? -8.586 -4.994 -0.711 1.00 97.00 308 ILE A C 1
ATOM 2411 O O . ILE A 1 308 ? -9.452 -5.704 -1.228 1.00 97.00 308 ILE A O 1
ATOM 2415 N N . VAL A 1 309 ? -8.796 -4.334 0.429 1.00 96.25 309 VAL A N 1
ATOM 2416 C CA . VAL A 1 309 ? -10.075 -4.409 1.147 1.00 96.25 309 VAL A CA 1
ATOM 2417 C C . VAL A 1 309 ? -11.228 -3.932 0.254 1.00 96.25 309 VAL A C 1
ATOM 2419 O O . VAL A 1 309 ? -11.129 -2.914 -0.435 1.00 96.25 309 VAL A O 1
ATOM 2422 N N . GLY A 1 310 ? -12.338 -4.671 0.255 1.00 93.44 310 GLY A N 1
ATOM 2423 C CA . GLY A 1 310 ? -13.519 -4.343 -0.547 1.00 93.44 310 GLY A CA 1
ATOM 2424 C C . GLY A 1 310 ? -13.419 -4.683 -2.040 1.00 93.44 310 GLY A C 1
ATOM 2425 O O . GLY A 1 310 ? -14.301 -4.277 -2.801 1.00 93.44 310 GLY A O 1
ATOM 2426 N N . MET A 1 311 ? -12.390 -5.421 -2.470 1.00 94.12 311 MET A N 1
ATOM 2427 C CA . MET A 1 311 ? -12.350 -6.064 -3.790 1.00 94.12 311 MET A CA 1
ATOM 2428 C C . MET A 1 311 ? -12.957 -7.465 -3.718 1.00 94.12 311 MET A C 1
ATOM 2430 O O . MET A 1 311 ? -12.680 -8.191 -2.766 1.00 94.12 311 MET A O 1
ATOM 2434 N N . ASP A 1 312 ? -13.760 -7.830 -4.717 1.00 90.62 312 ASP A N 1
ATOM 2435 C CA . ASP A 1 312 ? -14.537 -9.071 -4.732 1.00 90.62 312 ASP A CA 1
ATOM 2436 C C . ASP A 1 312 ? -13.679 -10.289 -5.132 1.00 90.62 312 ASP A C 1
ATOM 2438 O O . ASP A 1 312 ? -13.268 -10.388 -6.293 1.00 90.62 312 ASP A O 1
ATOM 2442 N N . PRO A 1 313 ? -13.378 -11.221 -4.206 1.00 86.19 313 PRO A N 1
ATOM 2443 C CA . PRO A 1 313 ? -12.597 -12.410 -4.525 1.00 86.19 313 PRO A CA 1
ATOM 2444 C C . PRO A 1 313 ? -13.374 -13.446 -5.345 1.00 86.19 313 PRO A C 1
ATOM 2446 O O . PRO A 1 313 ? -12.735 -14.293 -5.969 1.00 86.19 313 PRO A O 1
ATOM 2449 N N . GLU A 1 314 ? -14.711 -13.397 -5.374 1.00 85.62 314 GLU A N 1
ATOM 2450 C CA . GLU A 1 314 ? -15.529 -14.345 -6.143 1.00 85.62 314 GLU A CA 1
ATOM 2451 C C . GLU A 1 314 ? -15.364 -14.132 -7.651 1.00 85.62 314 GLU A C 1
ATOM 2453 O O . GLU A 1 314 ? -15.390 -15.094 -8.412 1.00 85.62 314 GLU A O 1
ATOM 2458 N N . GLY A 1 315 ? -15.039 -12.908 -8.078 1.00 83.56 315 GLY A N 1
ATOM 2459 C CA . GLY A 1 315 ? -14.714 -12.589 -9.472 1.00 83.56 315 GLY A CA 1
ATOM 2460 C C . GLY A 1 315 ? -13.427 -13.233 -10.013 1.00 83.56 315 GLY A C 1
ATOM 2461 O O . GLY A 1 315 ? -13.027 -12.924 -11.133 1.00 83.56 315 GLY A O 1
ATOM 2462 N N . LEU A 1 316 ? -12.740 -14.071 -9.227 1.00 80.06 316 LEU A N 1
ATOM 2463 C CA . LEU A 1 316 ? -11.647 -14.932 -9.699 1.00 80.06 316 LEU A CA 1
ATOM 2464 C C . LEU A 1 316 ? -12.132 -16.278 -10.251 1.00 80.06 316 LEU A C 1
ATOM 2466 O O . LEU A 1 316 ? -11.333 -17.007 -10.836 1.00 80.06 316 LEU A O 1
ATOM 2470 N N . VAL A 1 317 ? -13.396 -16.629 -10.015 1.00 67.94 317 VAL A N 1
ATOM 2471 C CA . VAL A 1 317 ? -14.006 -17.896 -10.420 1.00 67.94 317 VAL A CA 1
ATOM 2472 C C . VAL A 1 317 ? -14.817 -17.662 -11.697 1.00 67.94 317 VAL A C 1
ATOM 2474 O O . VAL A 1 317 ? -16.037 -17.730 -11.668 1.00 67.94 317 VAL A O 1
ATOM 2477 N N . ASP A 1 318 ? -14.130 -17.347 -12.798 1.00 51.56 318 ASP A N 1
ATOM 2478 C CA . ASP A 1 318 ? -14.691 -17.273 -14.160 1.00 51.56 318 ASP A CA 1
ATOM 2479 C C . ASP A 1 318 ? -13.661 -17.747 -15.202 1.00 51.56 318 ASP A C 1
ATOM 2481 O O . ASP A 1 318 ? -12.522 -17.218 -15.209 1.00 51.56 318 ASP A O 1
#

pLDDT: mean 90.55, std 13.35, range [34.28, 98.88]

Sequence (318 aa):
MISRSNPKLEGLAMPLFDRYLFADYSGGGENHHAQGNIRLYRCTLDGEPARLVHSVKTRQTAQPQNFSRDSLVARVQRELAEASHTGHRMLFGFDHQYAWPPHLRHLAGIANIAWREALRLLDAGDPDRGLPPLDTPRRYCAAFNLYCGKDVFWSPLNGIANKYGIGRKPLRLPAAERFRLTELVAPVRGRSRPKAADAVGGQGAGIVGGQTICGLYQIARMLDDPAIAWWPFDGFDIQAEAYAGKHVGIEIYPSALRPVHVARDDDADAYHSCLCLRDADRADNLRALAVVTPPADLRDRIRGEGWIVGMDPEGLVD

Radius of gyration: 20.32 Å; chains: 1; bounding box: 72×55×63 Å